Protein 8E5F (pdb70)

Solvent-accessible surface area: 15441 Å² total; per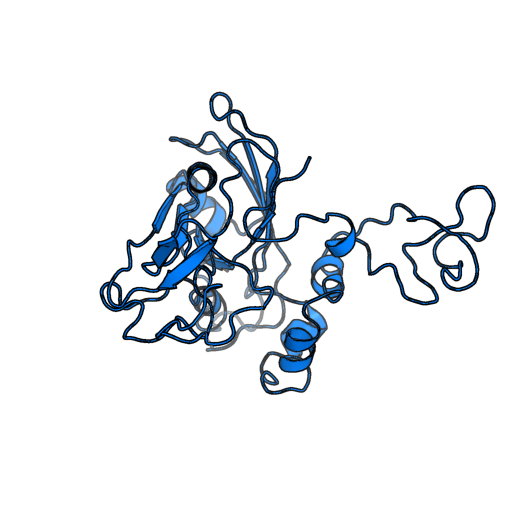-residue (Å²): 132,88,85,55,6,38,49,95,30,88,95,67,46,44,48,0,40,36,68,66,72,78,112,1,103,0,14,22,15,109,131,104,39,45,79,55,14,63,4,56,54,107,148,89,123,20,62,69,28,134,36,116,37,188,42,46,67,24,32,64,71,36,71,58,84,107,78,82,107,34,84,38,47,45,95,28,127,24,89,138,98,19,48,38,6,91,59,49,0,37,7,77,78,0,23,0,64,12,27,135,0,55,60,125,90,16,3,69,1,27,0,75,6,12,1,3,44,4,81,79,37,110,113,51,63,166,28,60,143,29,43,121,39,6,153,58,4,80,0,19,7,113,6,43,18,149,42,118,22,93,18,70,40,85,10,19,94,45,0,27,112,58,1,100,100,90,23,51,0,20,2,41,0,1,28,2,12,62,55,118,119,119,116,20,16,0,64,20,101,78,71,21,3,111,77,10,124,52,27,3,0,29,4,3,73,74,21,22,8,0,29,46,0,91,3,65,81,1,72,22,52,25,133,71,89,99,58,201,27,95,42,32,18,110,88,5,45,84,2,81,1,33,3,40,1,10,7,18,2,45,65,0,10,0,6,5,63,2,13,86,90,40,0,40,109,61,75,30,37,111,80,36,86,94,53,11,16,90,20,14,59,115,14,24,66,124,6,111,62,38,50,39,19

Secondary structure (DSSP, 8-state):
----SSS---TTTTTTT-SSSSS-TTEEESSSSSPTT---TTTS-EEE------SHHHHHTTBTB-HHHHHHHTTSTTGGGHHHHHHHSSTT-EEEEEE---TTT-EEEEEE------SSSSSS---SS--S--TT-EEEEEE-SSS-EEEEESS-HHHHHHHHHH-S-EEE-----EEE-TTS-EEE-SS------EEGGGTTS----------SS-SSS---SS-----S----SSS--EEEEEEETTTTEEE---S-GGG-SHHHHTTS---TTTTGGGGTTT--SSTT-

Organism: Pyrobaculum calidifontis (strain DSM 21063 / JCM 11548 / VA1) (NCBI:txid410359)

Nearest PDB structures (foldseek):
  8e5f-assembly1_A  TM=1.003E+00  e=4.710E-68  Pyrobaculum calidifontis
  5a9c-assembly1_A  TM=2.282E-01  e=3.811E+00  Antheraea mylitta cypovirus 4

B-factor: mean 65.66, std 8.42, range [53.3, 91.63]

InterPro domains:
  IPR036280 Multiheme cytochrome superfamily [SSF48695] (28-308)

Sequence (293 aa):
PPYSYNHPTNCISCHSNSTGTANSQALSGLTSGPAAGACDPSQQECVWSHQVLKGTDVWKKCINCHVAIWNSINSGPGNVHSGLLNSYGCACHAVAHVGYGNPTDGYTACIYFYVPRLSTATPGYFGAKPTLDFRNVYICFKGTPEGTYTFSGNAPTSLMQLLESKGEVTVKALLVGYDKYANGTVKAKSSAADFLETDFFSALEQAGIFRYEWGTASGAVLKNPSVRTHPLTEEAPNGETIVMGVFDIHTGDFILVAPYAPYSRAPYYLPVAVNPGVAACFNCHFVYQGQLG

Foldseek 3Di:
DFFAFPDPPPQCQLFQQDAQDAQRQQWAADPDDHGRSHDGVVVDDTGGPPGGDDDLVSLLSNPPPPVVVLVCCQPHVVVPCNVQCVVRHPQFKKKKWWAFFDLVVWTWIKIKHWAADQLDDPAWDFAQFTDRDTPRWIWIWIDHQDFAIDTDGDAFVLLVVLCNVVRFEKEKFWQFAWDADPVGWIETDFEDTPIGIGTPLCQLADFRQAEDTQDDPHPQDDHDNDDDGDGTGDRNHGRTYMQIAGAASQNNYGYHHRYDDSQLDCRGHPVDNDGVRPDRCCSGRGDHNVRRD

Radius of gyration: 21.02 Å; Cα contacts (8 Å, |Δi|>4): 640; chains: 1; bounding box: 54×45×56 Å

Structure (mmCIF, N/CA/C/O backbone):
data_8E5F
#
_entry.id   8E5F
#
loop_
_entity.id
_entity.type
_entity.pdbx_description
1 polymer 'c-type cytochrome'
2 non-polymer 'HEME C'
#
loop_
_atom_site.group_PDB
_atom_site.id
_atom_site.type_symbol
_atom_site.label_atom_id
_atom_site.label_alt_id
_atom_site.label_comp_id
_atom_site.label_asym_id
_atom_site.label_entity_id
_atom_site.label_seq_id
_atom_site.pdbx_PDB_ins_code
_atom_site.Cartn_x
_atom_site.Cartn_y
_atom_site.Cartn_z
_atom_site.occupancy
_atom_site.B_iso_or_equiv
_atom_site.auth_seq_id
_atom_site.auth_comp_id
_atom_site.auth_asym_id
_atom_site.auth_atom_id
_atom_site.pdbx_PDB_model_num
ATOM 1 N N . PRO A 1 24 ? -1.968 -10.684 -17.266 1.00 66.06 24 PRO A N 1
ATOM 2 C CA . PRO A 1 24 ? -2.511 -9.522 -16.559 1.00 66.06 24 PRO A CA 1
ATOM 3 C C . PRO A 1 24 ? -2.028 -9.447 -15.117 1.00 66.06 24 PRO A C 1
ATOM 4 O O . PRO A 1 24 ? -1.847 -10.486 -14.484 1.00 66.06 24 PRO A O 1
ATOM 8 N N . PRO A 1 25 ? -1.811 -8.236 -14.610 1.00 66.83 25 PRO A N 1
ATOM 9 C CA . PRO A 1 25 ? -1.379 -8.092 -13.217 1.00 66.83 25 PRO A CA 1
ATOM 10 C C . PRO A 1 25 ? -2.457 -8.565 -12.254 1.00 66.83 25 PRO A C 1
ATOM 11 O O . PRO A 1 25 ? -3.656 -8.449 -12.520 1.00 66.83 25 PRO A O 1
ATOM 15 N N . TYR A 1 26 ? -2.017 -9.105 -11.122 1.00 69.07 26 TYR A N 1
ATOM 16 C CA . TYR A 1 26 ? -2.907 -9.629 -10.099 1.00 69.07 26 TYR A CA 1
ATOM 17 C C . TYR A 1 26 ? -2.851 -8.751 -8.856 1.00 69.07 26 TYR A C 1
ATOM 18 O O . TYR A 1 26 ? -1.795 -8.224 -8.494 1.00 69.07 26 TYR A O 1
ATOM 27 N N . SER A 1 27 ? -3.997 -8.603 -8.201 1.00 70.38 27 SER A N 1
ATOM 28 C CA . SER A 1 27 ? -4.112 -7.785 -7.002 1.00 70.38 27 SER A CA 1
ATOM 29 C C . SER A 1 27 ? -3.985 -8.662 -5.765 1.00 70.38 27 SER A C 1
ATOM 30 O O . SER A 1 27 ? -4.773 -9.594 -5.575 1.00 70.38 27 SER A O 1
ATOM 33 N N . TYR A 1 28 ? -2.994 -8.360 -4.930 1.00 68.99 28 TYR A N 1
ATOM 34 C CA . TYR A 1 28 ? -2.804 -9.042 -3.657 1.00 68.99 28 TYR A CA 1
ATOM 35 C C . TYR A 1 28 ? -3.302 -8.218 -2.481 1.00 68.99 28 TYR A C 1
ATOM 36 O O . TYR A 1 28 ? -4.117 -8.696 -1.691 1.00 68.99 28 TYR A O 1
ATOM 45 N N . ASN A 1 29 ? -2.822 -6.985 -2.336 1.00 63.94 29 ASN A N 1
ATOM 46 C CA . ASN A 1 29 ? -3.387 -6.070 -1.354 1.00 63.94 29 ASN A CA 1
ATOM 47 C C . ASN A 1 29 ? -3.644 -4.678 -1.902 1.00 63.94 29 ASN A C 1
ATOM 48 O O . ASN A 1 29 ? -4.397 -3.926 -1.276 1.00 63.94 29 ASN A O 1
ATOM 53 N N . HIS A 1 30 ? -3.067 -4.308 -3.039 1.00 61.26 30 HIS A N 1
ATOM 54 C CA . HIS A 1 30 ? -3.175 -2.964 -3.577 1.00 61.26 30 HIS A CA 1
ATOM 55 C C . HIS A 1 30 ? -3.509 -3.038 -5.057 1.00 61.26 30 HIS A C 1
ATOM 56 O O . HIS A 1 30 ? -3.161 -4.018 -5.726 1.00 61.26 30 HIS A O 1
ATOM 63 N N . PRO A 1 31 ? -4.192 -2.028 -5.594 1.00 62.12 31 PRO A N 1
ATOM 64 C CA . PRO A 1 31 ? -4.380 -1.960 -7.050 1.00 62.12 31 PRO A CA 1
ATOM 65 C C . PRO A 1 31 ? -3.043 -1.829 -7.759 1.00 62.12 31 PRO A C 1
ATOM 66 O O . PRO A 1 31 ? -2.307 -0.860 -7.564 1.00 62.12 31 PRO A O 1
ATOM 70 N N . THR A 1 32 ? -2.735 -2.818 -8.590 1.00 62.09 32 THR A N 1
ATOM 71 C CA . THR A 1 32 ? -1.475 -2.848 -9.329 1.00 62.09 32 THR A CA 1
ATOM 72 C C . THR A 1 32 ? -1.559 -2.033 -10.616 1.00 62.09 32 THR A C 1
ATOM 73 O O . THR A 1 32 ? -1.229 -2.504 -11.703 1.00 62.09 32 THR A O 1
ATOM 77 N N . ASN A 1 33 ? -2.001 -0.784 -10.489 1.00 59.33 33 ASN A N 1
ATOM 78 C CA . ASN A 1 33 ? -2.038 0.151 -11.612 1.00 59.33 33 ASN A CA 1
ATOM 79 C C . ASN A 1 33 ? -0.698 0.872 -11.634 1.00 59.33 33 ASN A C 1
ATOM 80 O O . ASN A 1 33 ? -0.497 1.884 -10.961 1.00 59.33 33 ASN A O 1
ATOM 85 N N . CYS A 1 34 ? 0.233 0.337 -12.425 1.00 57.16 34 CYS A N 1
ATOM 86 C CA . CYS A 1 34 ? 1.607 0.823 -12.409 1.00 57.16 34 CYS A CA 1
ATOM 87 C C . CYS A 1 34 ? 1.730 2.246 -12.940 1.00 57.16 34 CYS A C 1
ATOM 88 O O . CYS A 1 34 ? 2.776 2.877 -12.752 1.00 57.16 34 CYS A O 1
ATOM 91 N N . ILE A 1 35 ? 0.692 2.766 -13.595 1.00 58.53 35 ILE A N 1
ATOM 92 C CA . ILE A 1 35 ? 0.746 4.128 -14.115 1.00 58.53 35 ILE A CA 1
ATOM 93 C C . ILE A 1 35 ? 0.321 5.136 -13.054 1.00 58.53 35 ILE A C 1
ATOM 94 O O . ILE A 1 35 ? 0.944 6.192 -12.902 1.00 58.53 35 ILE A O 1
ATOM 99 N N . SER A 1 36 ? -0.739 4.828 -12.300 1.00 58.83 36 SER A N 1
ATOM 100 C CA . SER A 1 36 ? -1.283 5.788 -11.344 1.00 58.83 36 SER A CA 1
ATOM 101 C C . SER A 1 36 ? -0.284 6.134 -10.247 1.00 58.83 36 SER A C 1
ATOM 102 O O . SER A 1 36 ? -0.205 7.294 -9.827 1.00 58.83 36 SER A O 1
ATOM 105 N N . CYS A 1 37 ? 0.474 5.153 -9.769 1.00 56.40 37 CYS A N 1
ATOM 106 C CA . CYS A 1 37 ? 1.437 5.363 -8.698 1.00 56.40 37 CYS A CA 1
ATOM 107 C C . CYS A 1 37 ? 2.764 5.928 -9.187 1.00 56.40 37 CYS A C 1
ATOM 108 O O . CYS A 1 37 ? 3.610 6.277 -8.359 1.00 56.40 37 CYS A O 1
ATOM 111 N N . HIS A 1 38 ? 2.965 6.033 -10.503 1.00 55.15 38 HIS A N 1
ATOM 112 C CA . HIS A 1 38 ? 4.260 6.403 -11.054 1.00 55.15 38 HIS A CA 1
ATOM 113 C C . HIS A 1 38 ? 4.225 7.556 -12.052 1.00 55.15 38 HIS A C 1
ATOM 114 O O . HIS A 1 38 ? 5.263 7.848 -12.655 1.00 55.15 38 HIS A O 1
ATOM 121 N N . SER A 1 39 ? 3.080 8.225 -12.252 1.00 59.04 39 SER A N 1
ATOM 122 C CA . SER A 1 39 ? 3.000 9.159 -13.371 1.00 59.04 39 SER A CA 1
ATOM 123 C C . SER A 1 39 ? 2.311 10.484 -13.047 1.00 59.04 39 SER A C 1
ATOM 124 O O . SER A 1 39 ? 1.944 11.212 -13.976 1.00 59.04 39 SER A O 1
ATOM 127 N N . ASN A 1 40 ? 2.125 10.823 -11.774 1.00 64.04 40 ASN A N 1
ATOM 128 C CA . ASN A 1 40 ? 1.643 12.147 -11.371 1.00 64.04 40 ASN A CA 1
ATOM 129 C C . ASN A 1 40 ? 0.290 12.477 -12.008 1.00 64.04 40 ASN A C 1
ATOM 130 O O . ASN A 1 40 ? 0.154 13.407 -12.807 1.00 64.04 40 ASN A O 1
ATOM 135 N N . SER A 1 41 ? -0.715 11.677 -11.645 1.00 66.48 41 SER A N 1
ATOM 136 C CA . SER A 1 41 ? -2.109 11.905 -12.024 1.00 66.48 41 SER A CA 1
ATOM 137 C C . SER A 1 41 ? -2.338 11.869 -13.532 1.00 66.48 41 SER A C 1
ATOM 138 O O . SER A 1 41 ? -1.386 11.800 -14.317 1.00 66.48 41 SER A O 1
ATOM 141 N N . THR A 1 42 ? -3.607 11.893 -13.944 1.00 68.70 42 THR A N 1
ATOM 142 C CA . THR A 1 42 ? -3.952 11.885 -15.361 1.00 68.70 42 THR A CA 1
ATOM 143 C C . THR A 1 42 ? -5.070 12.843 -15.745 1.00 68.70 42 THR A C 1
ATOM 144 O O . THR A 1 42 ? -5.250 13.083 -16.943 1.00 68.70 42 THR A O 1
ATOM 148 N N . GLY A 1 43 ? -5.823 13.395 -14.797 1.00 73.06 43 GLY A N 1
ATOM 149 C CA . GLY A 1 43 ? -7.004 14.166 -15.137 1.00 73.06 43 GLY A CA 1
ATOM 150 C C . GLY A 1 43 ? -6.894 15.667 -14.958 1.00 73.06 43 GLY A C 1
ATOM 151 O O . GLY A 1 43 ? -7.839 16.397 -15.271 1.00 73.06 43 GLY A O 1
ATOM 152 N N . THR A 1 44 ? -5.757 16.145 -14.459 1.00 75.90 44 THR A N 1
ATOM 153 C CA . THR A 1 44 ? -5.603 17.571 -14.218 1.00 75.90 44 THR A CA 1
ATOM 154 C C . THR A 1 44 ? -5.461 18.328 -15.540 1.00 75.90 44 THR A C 1
ATOM 155 O O . THR A 1 44 ? -5.316 17.742 -16.617 1.00 75.90 44 THR A O 1
ATOM 159 N N . ALA A 1 45 ? -5.521 19.659 -15.443 1.00 78.48 45 ALA A N 1
ATOM 160 C CA . ALA A 1 45 ? -5.547 20.501 -16.636 1.00 78.48 45 ALA A CA 1
ATOM 161 C C . ALA A 1 45 ? -4.266 20.360 -17.449 1.00 78.48 45 ALA A C 1
ATOM 162 O O . ALA A 1 45 ? -4.291 19.908 -18.600 1.00 78.48 45 ALA A O 1
ATOM 164 N N . ASN A 1 46 ? -3.129 20.752 -16.868 1.00 75.84 46 ASN A N 1
ATOM 165 C CA . ASN A 1 46 ? -1.865 20.676 -17.595 1.00 75.84 46 ASN A CA 1
ATOM 166 C C . ASN A 1 46 ? -1.493 19.230 -17.892 1.00 75.84 46 ASN A C 1
ATOM 167 O O . ASN A 1 46 ? -1.130 18.890 -19.024 1.00 75.84 46 ASN A O 1
ATOM 172 N N . SER A 1 47 ? -1.581 18.362 -16.881 1.00 74.44 47 SER A N 1
ATOM 173 C CA . SER A 1 47 ? -1.459 16.914 -17.047 1.00 74.44 47 SER A CA 1
ATOM 174 C C . SER A 1 47 ? -0.121 16.543 -17.695 1.00 74.44 47 SER A C 1
ATOM 175 O O . SER A 1 47 ? -0.049 16.083 -18.837 1.00 74.44 47 SER A O 1
ATOM 178 N N . GLN A 1 48 ? 0.945 16.780 -16.925 1.00 69.22 48 GLN A N 1
ATOM 179 C CA . GLN A 1 48 ? 2.303 16.485 -17.374 1.00 69.22 48 GLN A CA 1
ATOM 180 C C . GLN A 1 48 ? 2.448 15.074 -17.936 1.00 69.22 48 GLN A C 1
ATOM 181 O O . GLN A 1 48 ? 3.339 14.833 -18.759 1.00 69.22 48 GLN A O 1
ATOM 187 N N . ALA A 1 49 ? 1.589 14.143 -17.529 1.00 65.13 49 ALA A N 1
ATOM 188 C CA . ALA A 1 49 ? 1.634 12.768 -18.009 1.00 65.13 49 ALA A CA 1
ATOM 189 C C . ALA A 1 49 ? 0.825 12.543 -19.278 1.00 65.13 49 ALA A C 1
ATOM 190 O O . ALA A 1 49 ? 0.795 11.416 -19.781 1.00 65.13 49 ALA A O 1
ATOM 192 N N . LEU A 1 50 ? 0.170 13.571 -19.806 1.00 65.57 50 LEU A N 1
ATOM 193 C CA . LEU A 1 50 ? -0.668 13.441 -20.988 1.00 65.57 50 LEU A CA 1
ATOM 194 C C . LEU A 1 50 ? -0.025 14.149 -22.172 1.00 65.57 50 LEU A C 1
ATOM 195 O O . LEU A 1 50 ? 0.527 15.244 -22.031 1.00 65.57 50 LEU A O 1
ATOM 200 N N . SER A 1 51 ? -0.103 13.515 -23.340 1.00 62.67 51 SER A N 1
ATOM 201 C CA . SER A 1 51 ? 0.457 14.077 -24.558 1.00 62.67 51 SER A CA 1
ATOM 202 C C . SER A 1 51 ? -0.458 13.742 -25.724 1.00 62.67 51 SER A C 1
ATOM 203 O O . SER A 1 51 ? -1.188 12.748 -25.698 1.00 62.67 51 SER A O 1
ATOM 206 N N . GLY A 1 52 ? -0.397 14.577 -26.759 1.00 62.75 52 GLY A N 1
ATOM 207 C CA . GLY A 1 52 ? -1.241 14.362 -27.920 1.00 62.75 52 GLY A CA 1
ATOM 208 C C . GLY A 1 52 ? -0.943 13.037 -28.592 1.00 62.75 52 GLY A C 1
ATOM 209 O O . GLY A 1 52 ? 0.167 12.508 -28.512 1.00 62.75 52 GLY A O 1
ATOM 210 N N . LEU A 1 53 ? -1.957 12.491 -29.266 1.00 61.47 53 LEU A N 1
ATOM 211 C CA . LEU A 1 53 ? -1.822 11.144 -29.807 1.00 61.47 53 LEU A CA 1
ATOM 212 C C . LEU A 1 53 ? -0.865 11.117 -30.990 1.00 61.47 53 LEU A C 1
ATOM 213 O O . LEU A 1 53 ? 0.236 10.567 -30.890 1.00 61.47 53 LEU A O 1
ATOM 218 N N . THR A 1 54 ? -1.236 11.753 -32.099 1.00 63.61 54 THR A N 1
ATOM 219 C CA . THR A 1 54 ? -0.477 11.642 -33.338 1.00 63.61 54 THR A CA 1
ATOM 220 C C . THR A 1 54 ? 0.425 12.838 -33.610 1.00 63.61 54 THR A C 1
ATOM 221 O O . THR A 1 54 ? 1.638 12.671 -33.756 1.00 63.61 54 THR A O 1
ATOM 225 N N . SER A 1 55 ? -0.131 14.050 -33.691 1.00 64.98 55 SER A N 1
ATOM 226 C CA . SER A 1 55 ? 0.709 15.226 -33.896 1.00 64.98 55 SER A CA 1
ATOM 227 C C . SER A 1 55 ? 0.252 16.413 -33.056 1.00 64.98 55 SER A C 1
ATOM 228 O O . SER A 1 55 ? 0.587 17.555 -33.392 1.00 64.98 55 SER A O 1
ATOM 231 N N . GLY A 1 56 ? -0.497 16.182 -31.982 1.00 67.53 56 GLY A N 1
ATOM 232 C CA . GLY A 1 56 ? -1.057 17.255 -31.199 1.00 67.53 56 GLY A CA 1
ATOM 233 C C . GLY A 1 56 ? -0.027 17.954 -30.339 1.00 67.53 56 GLY A C 1
ATOM 234 O O . GLY A 1 56 ? 1.176 17.934 -30.621 1.00 67.53 56 GLY A O 1
ATOM 235 N N . PRO A 1 57 ? -0.488 18.593 -29.267 1.00 69.46 57 PRO A N 1
ATOM 236 C CA . PRO A 1 57 ? 0.430 19.337 -28.399 1.00 69.46 57 PRO A CA 1
ATOM 237 C C . PRO A 1 57 ? 1.431 18.412 -27.724 1.00 69.46 57 PRO A C 1
ATOM 238 O O . PRO A 1 57 ? 1.164 17.231 -27.495 1.00 69.46 57 PRO A O 1
ATOM 242 N N . ALA A 1 58 ? 2.599 18.968 -27.413 1.00 69.96 58 ALA A N 1
ATOM 243 C CA . ALA A 1 58 ? 3.645 18.204 -26.756 1.00 69.96 58 ALA A CA 1
ATOM 244 C C . ALA A 1 58 ? 3.192 17.761 -25.365 1.00 69.96 58 ALA A C 1
ATOM 245 O O . ALA A 1 58 ? 2.155 18.186 -24.849 1.00 69.96 58 ALA A O 1
ATOM 247 N N . ALA A 1 59 ? 3.994 16.888 -24.759 1.00 67.96 59 ALA A N 1
ATOM 248 C CA . ALA A 1 59 ? 3.641 16.313 -23.469 1.00 67.96 59 ALA A CA 1
ATOM 249 C C . ALA A 1 59 ? 3.506 17.395 -22.407 1.00 67.96 59 ALA A C 1
ATOM 250 O O . ALA A 1 59 ? 4.300 18.338 -22.348 1.00 67.96 59 ALA A O 1
ATOM 252 N N . GLY A 1 60 ? 2.491 17.250 -21.561 1.00 71.93 60 GLY A N 1
ATOM 253 C CA . GLY A 1 60 ? 2.220 18.234 -20.537 1.00 71.93 60 GLY A CA 1
ATOM 254 C C . GLY A 1 60 ? 1.521 19.483 -21.018 1.00 71.93 60 GLY A C 1
ATOM 255 O O . GLY A 1 60 ? 1.551 20.498 -20.315 1.00 71.93 60 GLY A O 1
ATOM 256 N N . ALA A 1 61 ? 0.888 19.446 -22.192 1.00 75.27 61 ALA A N 1
ATOM 257 C CA . ALA A 1 61 ? 0.270 20.635 -22.760 1.00 75.27 61 ALA A CA 1
ATOM 258 C C . ALA A 1 61 ? -1.152 20.444 -23.274 1.00 75.27 61 ALA A C 1
ATOM 259 O O . ALA A 1 61 ? -1.793 21.444 -23.613 1.00 75.27 61 ALA A O 1
ATOM 261 N N . CYS A 1 62 ? -1.671 19.221 -23.344 1.00 77.10 62 CYS A N 1
ATOM 262 C CA . CYS A 1 62 ? -3.019 19.061 -23.866 1.00 77.10 62 CYS A CA 1
ATOM 263 C C . CYS A 1 62 ? -4.047 19.359 -22.778 1.00 77.10 62 CYS A C 1
ATOM 264 O O . CYS A 1 62 ? -3.735 19.416 -21.583 1.00 77.10 62 CYS A O 1
ATOM 267 N N . ASP A 1 63 ? -5.291 19.551 -23.210 1.00 81.80 63 ASP A N 1
ATOM 268 C CA . ASP A 1 63 ? -6.414 19.706 -22.294 1.00 81.80 63 ASP A CA 1
ATOM 269 C C . ASP A 1 63 ? -7.360 18.537 -22.538 1.00 81.80 63 ASP A C 1
ATOM 270 O O . ASP A 1 63 ? -8.117 18.548 -23.522 1.00 81.80 63 ASP A O 1
ATOM 275 N N . PRO A 1 64 ? -7.349 17.504 -21.690 1.00 80.59 64 PRO A N 1
ATOM 276 C CA . PRO A 1 64 ? -8.211 16.336 -21.945 1.00 80.59 64 PRO A CA 1
ATOM 277 C C . PRO A 1 64 ? -9.690 16.670 -21.980 1.00 80.59 64 PRO A C 1
ATOM 278 O O . PRO A 1 64 ? -10.453 15.988 -22.674 1.00 80.59 64 PRO A O 1
ATOM 282 N N . SER A 1 65 ? -10.121 17.701 -21.253 1.00 81.55 65 SER A N 1
ATOM 283 C CA . SER A 1 65 ? -11.518 18.112 -21.289 1.00 81.55 65 SER A CA 1
ATOM 284 C C . SER A 1 65 ? -11.887 18.841 -22.575 1.00 81.55 65 SER A C 1
ATOM 285 O O . SER A 1 65 ? -13.077 19.076 -22.811 1.00 81.55 65 SER A O 1
ATOM 288 N N . GLN A 1 66 ? -10.905 19.200 -23.408 1.00 84.19 66 GLN A N 1
ATOM 289 C CA . GLN A 1 66 ? -11.157 19.965 -24.621 1.00 84.19 66 GLN A CA 1
ATOM 290 C C . GLN A 1 66 ? -10.547 19.320 -25.859 1.00 84.19 66 GLN A C 1
ATOM 291 O O . GLN A 1 66 ? -10.883 19.722 -26.978 1.00 84.19 66 GLN A O 1
ATOM 297 N N . GLN A 1 67 ? -9.672 18.330 -25.697 1.00 79.39 67 GLN A N 1
ATOM 298 C CA . GLN A 1 67 ? -9.046 17.667 -26.831 1.00 79.39 67 GLN A CA 1
ATOM 299 C C . GLN A 1 67 ? -8.550 16.298 -26.394 1.00 79.39 67 GLN A C 1
ATOM 300 O O . GLN A 1 67 ? -8.166 16.100 -25.239 1.00 79.39 67 GLN A O 1
ATOM 306 N N . GLU A 1 68 ? -8.549 15.360 -27.338 1.00 72.49 68 GLU A N 1
ATOM 307 C CA . GLU A 1 68 ? -8.088 14.007 -27.055 1.00 72.49 68 GLU A CA 1
ATOM 308 C C . GLU A 1 68 ? -6.566 13.953 -26.997 1.00 72.49 68 GLU A C 1
ATOM 309 O O . GLU A 1 68 ? -5.885 14.388 -27.930 1.00 72.49 68 GLU A O 1
ATOM 315 N N . CYS A 1 69 ? -6.029 13.416 -25.900 1.00 69.50 69 CYS A N 1
ATOM 316 C CA . CYS A 1 69 ? -4.599 13.162 -25.823 1.00 69.50 69 CYS A CA 1
ATOM 317 C C . CYS A 1 69 ? -4.356 11.972 -24.905 1.00 69.50 69 CYS A C 1
ATOM 318 O O . CYS A 1 69 ? -5.216 11.590 -24.107 1.00 69.50 69 CYS A O 1
ATOM 321 N N . VAL A 1 70 ? -3.164 11.386 -25.036 1.00 62.36 70 VAL A N 1
ATOM 322 C CA . VAL A 1 70 ? -2.867 10.053 -24.532 1.00 62.36 70 VAL A CA 1
ATOM 323 C C . VAL A 1 70 ? -1.738 10.150 -23.508 1.00 62.36 70 VAL A C 1
ATOM 324 O O . VAL A 1 70 ? -1.037 11.160 -23.417 1.00 62.36 70 VAL A O 1
ATOM 328 N N . TRP A 1 71 ? -1.578 9.079 -22.726 1.00 59.11 71 TRP A N 1
ATOM 329 C CA . TRP A 1 71 ? -0.489 8.977 -21.763 1.00 59.11 71 TRP A CA 1
ATOM 330 C C . TRP A 1 71 ? 0.854 9.221 -22.436 1.00 59.11 71 TRP A C 1
ATOM 331 O O . TRP A 1 71 ? 1.150 8.655 -23.492 1.00 59.11 71 TRP A O 1
ATOM 342 N N . SER A 1 72 ? 1.669 10.067 -21.809 1.00 59.92 72 SER A N 1
ATOM 343 C CA . SER A 1 72 ? 2.949 10.488 -22.356 1.00 59.92 72 SER A CA 1
ATOM 344 C C . SER A 1 72 ? 4.091 9.562 -21.962 1.00 59.92 72 SER A C 1
ATOM 345 O O . SER A 1 72 ? 5.258 9.925 -22.148 1.00 59.92 72 SER A O 1
ATOM 348 N N . HIS A 1 73 ? 3.779 8.383 -21.420 1.00 58.80 73 HIS A N 1
ATOM 349 C CA . HIS A 1 73 ? 4.787 7.404 -21.009 1.00 58.80 73 HIS A CA 1
ATOM 350 C C . HIS A 1 73 ? 5.756 7.992 -19.986 1.00 58.80 73 HIS A C 1
ATOM 351 O O . HIS A 1 73 ? 6.954 7.704 -20.002 1.00 58.80 73 HIS A O 1
ATOM 358 N N . GLN A 1 74 ? 5.236 8.826 -19.090 1.00 59.21 74 GLN A N 1
ATOM 359 C CA . GLN A 1 74 ? 6.054 9.391 -18.026 1.00 59.21 74 GLN A CA 1
ATOM 360 C C . GLN A 1 74 ? 6.209 8.381 -16.898 1.00 59.21 74 GLN A C 1
ATOM 361 O O . GLN A 1 74 ? 5.221 7.816 -16.417 1.00 59.21 74 GLN A O 1
ATOM 367 N N . VAL A 1 75 ? 7.450 8.155 -16.477 1.00 54.36 75 VAL A N 1
ATOM 368 C CA . VAL A 1 75 ? 7.759 7.284 -15.352 1.00 54.36 75 VAL A CA 1
ATOM 369 C C . VAL A 1 75 ? 8.641 8.062 -14.386 1.00 54.36 75 VAL A C 1
ATOM 370 O O . VAL A 1 75 ? 9.484 8.860 -14.812 1.00 54.36 75 VAL A O 1
ATOM 374 N N . LEU A 1 76 ? 8.424 7.858 -13.092 1.00 54.45 76 LEU A N 1
ATOM 375 C CA . LEU A 1 76 ? 9.120 8.605 -12.057 1.00 54.45 76 LEU A CA 1
ATOM 376 C C . LEU A 1 76 ? 9.918 7.665 -11.164 1.00 54.45 76 LEU A 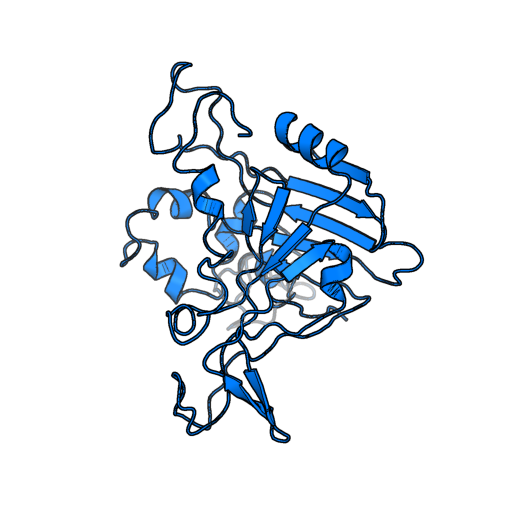C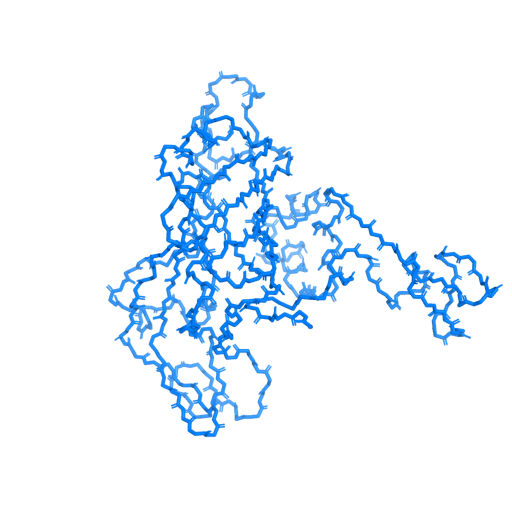 1
ATOM 377 O O . LEU A 1 76 ? 9.539 6.510 -10.950 1.00 54.45 76 LEU A O 1
ATOM 382 N N . LYS A 1 77 ? 11.031 8.176 -10.645 1.00 55.82 77 LYS A N 1
ATOM 383 C CA . LYS A 1 77 ? 11.867 7.441 -9.712 1.00 55.82 77 LYS A CA 1
ATOM 384 C C . LYS A 1 77 ? 12.314 8.380 -8.602 1.00 55.82 77 LYS A C 1
ATOM 385 O O . LYS A 1 77 ? 12.379 9.598 -8.788 1.00 55.82 77 LYS A O 1
ATOM 391 N N . GLY A 1 78 ? 12.618 7.805 -7.447 1.00 56.65 78 GLY A N 1
ATOM 392 C CA . GLY A 1 78 ? 13.073 8.573 -6.309 1.00 56.65 78 GLY A CA 1
ATOM 393 C C . GLY A 1 78 ? 11.952 8.953 -5.363 1.00 56.65 78 GLY A C 1
ATOM 394 O O . GLY A 1 78 ? 10.887 8.334 -5.315 1.00 56.65 78 GLY A O 1
ATOM 395 N N . THR A 1 79 ? 12.213 10.010 -4.589 1.00 58.22 79 THR A N 1
ATOM 396 C CA . THR A 1 79 ? 11.254 10.461 -3.587 1.00 58.22 79 THR A CA 1
ATOM 397 C C . THR A 1 79 ? 9.987 11.032 -4.206 1.00 58.22 79 THR A C 1
ATOM 398 O O . THR A 1 79 ? 8.982 11.182 -3.502 1.00 58.22 79 THR A O 1
ATOM 402 N N . ASP A 1 80 ? 10.010 11.363 -5.499 1.00 62.60 80 ASP A N 1
ATOM 403 C CA . ASP A 1 80 ? 8.818 11.910 -6.141 1.00 62.60 80 ASP A CA 1
ATOM 404 C C . ASP A 1 80 ? 7.681 10.898 -6.152 1.00 62.60 80 ASP A C 1
ATOM 405 O O . ASP A 1 80 ? 6.510 11.270 -6.017 1.00 62.60 80 ASP A O 1
ATOM 410 N N . VAL A 1 81 ? 8.005 9.613 -6.308 1.00 55.17 81 VAL A N 1
ATOM 411 C CA . VAL A 1 81 ? 6.970 8.588 -6.400 1.00 55.17 81 VAL A CA 1
ATOM 412 C C . VAL A 1 81 ? 6.164 8.522 -5.110 1.00 55.17 81 VAL A C 1
ATOM 413 O O . VAL A 1 81 ? 4.939 8.351 -5.133 1.00 55.17 81 VAL A O 1
ATOM 417 N N . TRP A 1 82 ? 6.837 8.648 -3.964 1.00 53.67 82 TRP A N 1
ATOM 418 C CA . TRP A 1 82 ? 6.131 8.638 -2.687 1.00 53.67 82 TRP A CA 1
ATOM 419 C C . TRP A 1 82 ? 5.150 9.800 -2.590 1.00 53.67 82 TRP A C 1
ATOM 420 O O . TRP A 1 82 ? 4.010 9.625 -2.145 1.00 53.67 82 TRP A O 1
ATOM 431 N N . LYS A 1 83 ? 5.578 10.995 -3.003 1.00 58.83 83 LYS A N 1
ATOM 432 C CA . LYS A 1 83 ? 4.704 12.161 -2.931 1.00 58.83 83 LYS A CA 1
ATOM 433 C C . LYS A 1 83 ? 3.591 12.090 -3.969 1.00 58.83 83 LYS A C 1
ATOM 434 O O . LYS A 1 83 ? 2.461 12.516 -3.705 1.00 58.83 83 LYS A O 1
ATOM 440 N N . LYS A 1 84 ? 3.887 11.553 -5.151 1.00 62.56 84 LYS A N 1
ATOM 441 C CA . LYS A 1 84 ? 2.935 11.533 -6.255 1.00 62.56 84 LYS A CA 1
ATOM 442 C C . LYS A 1 84 ? 1.895 10.431 -6.132 1.00 62.56 84 LYS A C 1
ATOM 443 O O . LYS A 1 84 ? 1.201 10.149 -7.114 1.00 62.56 84 LYS A O 1
ATOM 449 N N . CYS A 1 85 ? 1.762 9.805 -4.967 1.00 61.10 85 CYS A N 1
ATOM 450 C CA . CYS A 1 85 ? 0.721 8.810 -4.762 1.00 61.10 85 CYS A CA 1
ATOM 451 C C . CYS A 1 85 ? -0.577 9.428 -4.268 1.00 61.10 85 CYS A C 1
ATOM 452 O O . CYS A 1 85 ? -1.491 8.693 -3.881 1.00 61.10 85 CYS A O 1
ATOM 455 N N . ILE A 1 86 ? -0.686 10.753 -4.278 1.00 60.35 86 ILE A N 1
ATOM 456 C CA . ILE A 1 86 ? -1.955 11.414 -3.943 1.00 60.35 86 ILE A CA 1
ATOM 457 C C . ILE A 1 86 ? -2.730 11.497 -5.253 1.00 60.35 86 ILE A C 1
ATOM 458 O O . ILE A 1 86 ? -2.759 12.511 -5.957 1.00 60.35 86 ILE A O 1
ATOM 463 N N . ASN A 1 87 ? -3.345 10.376 -5.606 1.00 61.84 87 ASN A N 1
ATOM 464 C CA . ASN A 1 87 ? -4.405 10.307 -6.598 1.00 61.84 87 ASN A CA 1
ATOM 465 C C . ASN A 1 87 ? -5.635 9.622 -6.044 1.00 61.84 87 ASN A C 1
ATOM 466 O O . ASN A 1 87 ? -6.751 9.936 -6.475 1.00 61.84 87 ASN A O 1
ATOM 471 N N . CYS A 1 88 ? -5.459 8.698 -5.105 1.00 63.34 88 CYS A N 1
ATOM 472 C CA . CYS A 1 88 ? -6.492 8.244 -4.192 1.00 63.34 88 CYS A CA 1
ATOM 473 C C . CYS A 1 88 ? -6.025 8.644 -2.800 1.00 63.34 88 CYS A C 1
ATOM 474 O O . CYS A 1 88 ? -5.036 9.372 -2.672 1.00 63.34 88 CYS A O 1
ATOM 477 N N . HIS A 1 89 ? -6.720 8.191 -1.757 1.00 61.74 89 HIS A N 1
ATOM 478 C CA . HIS A 1 89 ? -6.328 8.470 -0.376 1.00 61.74 89 HIS A CA 1
ATOM 479 C C . HIS A 1 89 ? -6.258 9.969 -0.098 1.00 61.74 89 HIS A C 1
ATOM 480 O O . HIS A 1 89 ? -5.406 10.427 0.667 1.00 61.74 89 HIS A O 1
ATOM 487 N N . VAL A 1 90 ? -7.138 10.747 -0.729 1.00 61.83 90 VAL A N 1
ATOM 488 C CA . VAL A 1 90 ? -7.170 12.182 -0.467 1.00 61.83 90 VAL A CA 1
ATOM 489 C C . VAL A 1 90 ? -7.539 12.442 0.987 1.00 61.83 90 VAL A C 1
ATOM 490 O O . VAL A 1 90 ? -7.002 13.355 1.629 1.00 61.83 90 VAL A O 1
ATOM 494 N N . ALA A 1 91 ? -8.449 11.631 1.531 1.00 62.75 91 ALA A N 1
ATOM 495 C CA . ALA A 1 91 ? -8.890 11.821 2.908 1.00 62.75 91 ALA A CA 1
ATOM 496 C C . ALA A 1 91 ? -7.742 11.650 3.893 1.00 62.75 91 ALA A C 1
ATOM 497 O O . ALA A 1 91 ? -7.569 12.470 4.799 1.00 62.75 91 ALA A O 1
ATOM 499 N N . ILE A 1 92 ? -6.932 10.602 3.726 1.00 58.28 92 ILE A N 1
ATOM 500 C CA . ILE A 1 92 ? -5.828 10.368 4.654 1.00 58.28 92 ILE A CA 1
ATOM 501 C C . ILE A 1 92 ? -4.748 11.433 4.490 1.00 58.28 92 ILE A C 1
ATOM 502 O O . ILE A 1 92 ? -4.184 11.926 5.478 1.00 58.28 92 ILE A O 1
ATOM 507 N N . TRP A 1 93 ? -4.445 11.805 3.244 1.00 58.90 93 TRP A N 1
ATOM 508 C CA . TRP A 1 93 ? -3.436 12.830 2.995 1.00 58.90 93 TRP A CA 1
ATOM 509 C C . TRP A 1 93 ? -3.832 14.152 3.639 1.00 58.90 93 TRP A C 1
ATOM 510 O O . TRP A 1 93 ? -2.998 14.838 4.240 1.00 58.90 93 TRP A O 1
ATOM 521 N N . ASN A 1 94 ? -5.107 14.530 3.523 1.00 58.53 94 ASN A N 1
ATOM 522 C CA . ASN A 1 94 ? -5.579 15.727 4.206 1.00 58.53 94 ASN A CA 1
ATOM 523 C C . ASN A 1 94 ? -5.662 15.535 5.715 1.00 58.53 94 ASN A C 1
ATOM 524 O O . ASN A 1 94 ? -5.539 16.513 6.460 1.00 58.53 94 ASN A O 1
ATOM 529 N N . SER A 1 95 ? -5.877 14.302 6.180 1.00 58.18 95 SER A N 1
ATOM 530 C CA . SER A 1 95 ? -5.916 14.042 7.614 1.00 58.18 95 SER A CA 1
ATOM 531 C C . SER A 1 95 ? -4.558 14.278 8.258 1.00 58.18 95 SER A C 1
ATOM 532 O O . SER A 1 95 ? -4.474 14.844 9.353 1.00 58.18 95 SER A O 1
ATOM 535 N N . ILE A 1 96 ? -3.485 13.846 7.603 1.00 58.51 96 ILE A N 1
ATOM 536 C CA . ILE A 1 96 ? -2.153 14.059 8.164 1.00 58.51 96 ILE A CA 1
ATOM 537 C C . ILE A 1 96 ? -1.671 15.484 7.922 1.00 58.51 96 ILE A C 1
ATOM 538 O O . ILE A 1 96 ? -1.107 16.116 8.818 1.00 58.51 96 ILE A O 1
ATOM 543 N N . ASN A 1 97 ? -1.890 16.017 6.723 1.00 60.42 97 ASN A N 1
ATOM 544 C CA . ASN A 1 97 ? -1.453 17.370 6.388 1.00 60.42 97 ASN A CA 1
ATOM 545 C C . ASN A 1 97 ? -2.493 18.362 6.893 1.00 60.42 97 ASN A C 1
ATOM 546 O O . ASN A 1 97 ? -3.559 18.522 6.294 1.00 60.42 97 ASN A O 1
ATOM 551 N N . SER A 1 98 ? -2.176 19.038 8.000 1.00 60.39 98 SER A N 1
ATOM 552 C CA . SER A 1 98 ? -3.043 20.060 8.594 1.00 60.39 98 SER A CA 1
ATOM 553 C C . SER A 1 98 ? -4.429 19.508 8.924 1.00 60.39 98 SER A C 1
ATOM 554 O O . SER A 1 98 ? -5.451 20.148 8.667 1.00 60.39 98 SER A O 1
ATOM 557 N N . GLY A 1 99 ? -4.466 18.307 9.494 1.00 58.21 99 GLY A N 1
ATOM 558 C CA . GLY A 1 99 ? -5.699 17.721 9.960 1.00 58.21 99 GLY A CA 1
ATOM 559 C C . GLY A 1 99 ? -5.562 17.196 11.374 1.00 58.21 99 GLY A C 1
ATOM 560 O O . GLY A 1 99 ? -4.842 17.763 12.202 1.00 58.21 99 GLY A O 1
ATOM 561 N N . PRO A 1 100 ? -6.255 16.097 11.684 1.00 57.83 100 PRO A N 1
ATOM 562 C CA . PRO A 1 100 ? -6.086 15.458 12.993 1.00 57.83 100 PRO A CA 1
ATOM 563 C C . PRO A 1 100 ? -4.795 14.670 13.132 1.00 57.83 100 PRO A C 1
ATOM 564 O O . PRO A 1 100 ? -4.481 14.219 14.240 1.00 57.83 100 PRO A O 1
ATOM 568 N N . GLY A 1 101 ? -4.047 14.490 12.047 1.00 56.88 101 GLY A N 1
ATOM 569 C CA . GLY A 1 101 ? -2.733 13.882 12.109 1.00 56.88 101 GLY A CA 1
ATOM 570 C C . GLY A 1 101 ? -1.653 14.923 11.911 1.00 56.88 101 GLY A C 1
ATOM 571 O O . GLY A 1 101 ? -0.664 14.689 11.212 1.00 56.88 101 GLY A O 1
ATOM 572 N N . ASN A 1 102 ? -1.847 16.088 12.535 1.00 59.01 102 ASN A N 1
ATOM 573 C CA . ASN A 1 102 ? -0.975 17.235 12.316 1.00 59.01 102 ASN A CA 1
ATOM 574 C C . ASN A 1 102 ? 0.461 16.971 12.751 1.00 59.01 102 ASN A C 1
ATOM 575 O O . ASN A 1 102 ? 1.367 17.687 12.312 1.00 59.01 102 ASN A O 1
ATOM 580 N N . VAL A 1 103 ? 0.688 15.973 13.606 1.00 57.99 103 VAL A N 1
ATOM 581 C CA . VAL A 1 103 ? 2.019 15.764 14.171 1.00 57.99 103 VAL A CA 1
ATOM 582 C C . VAL A 1 103 ? 3.016 15.373 13.085 1.00 57.99 103 VAL A C 1
ATOM 583 O O . VAL A 1 103 ? 4.093 15.969 12.963 1.00 57.99 103 VAL A O 1
ATOM 587 N N . HIS A 1 104 ? 2.673 14.370 12.278 1.00 56.44 104 HIS A N 1
ATOM 588 C CA . HIS A 1 104 ? 3.571 13.866 11.248 1.00 56.44 104 HIS A CA 1
ATOM 589 C C . HIS A 1 104 ? 3.497 14.676 9.958 1.00 56.44 104 HIS A C 1
ATOM 590 O O . HIS A 1 104 ? 3.939 14.193 8.909 1.00 56.44 104 HIS A O 1
ATOM 597 N N . SER A 1 105 ? 2.948 15.892 10.013 1.00 59.49 105 SER A N 1
ATOM 598 C CA . SER A 1 105 ? 2.791 16.694 8.804 1.00 59.49 105 SER A CA 1
ATOM 599 C C . SER A 1 105 ? 4.139 17.102 8.224 1.00 59.49 105 SER A C 1
ATOM 600 O O . SER A 1 105 ? 4.296 17.178 7.000 1.00 59.49 105 SER A O 1
ATOM 603 N N . GLY A 1 106 ? 5.120 17.380 9.084 1.00 59.03 106 GLY A N 1
ATOM 604 C CA . GLY A 1 106 ? 6.430 17.770 8.590 1.00 59.03 106 GLY A CA 1
ATOM 605 C C . GLY A 1 106 ? 7.106 16.672 7.791 1.00 59.03 106 GLY A C 1
ATOM 606 O O . GLY A 1 106 ? 7.765 16.939 6.783 1.00 59.03 106 GLY A O 1
ATOM 607 N N . LEU A 1 107 ? 6.955 15.423 8.232 1.00 57.96 107 LEU A N 1
ATOM 608 C CA . LEU A 1 107 ? 7.592 14.303 7.548 1.00 57.96 107 LEU A CA 1
ATOM 609 C C . LEU A 1 107 ? 6.941 14.021 6.198 1.00 57.96 107 LEU A C 1
ATOM 610 O O . LEU A 1 107 ? 7.637 13.843 5.193 1.00 57.96 107 LEU A O 1
ATOM 615 N N . LEU A 1 108 ? 5.608 13.970 6.158 1.00 57.98 108 LEU A N 1
ATOM 616 C CA . LEU A 1 108 ? 4.921 13.579 4.931 1.00 57.98 108 LEU A CA 1
ATOM 617 C C . LEU A 1 108 ? 5.041 14.660 3.864 1.00 57.98 108 LEU A C 1
ATOM 618 O O . LEU A 1 108 ? 5.219 14.359 2.678 1.00 57.98 108 LEU A O 1
ATOM 623 N N . ASN A 1 109 ? 4.941 15.928 4.264 1.00 60.33 109 ASN A N 1
ATOM 624 C CA . ASN A 1 109 ? 4.984 17.007 3.282 1.00 60.33 109 ASN A CA 1
ATOM 625 C C . ASN A 1 109 ? 6.357 17.123 2.631 1.00 60.33 109 ASN A C 1
ATOM 626 O O . ASN A 1 109 ? 6.492 17.769 1.586 1.00 60.33 109 ASN A O 1
ATOM 631 N N . SER A 1 110 ? 7.380 16.510 3.225 1.00 59.68 110 SER A N 1
ATOM 632 C CA . SER A 1 110 ? 8.727 16.586 2.676 1.00 59.68 110 SER A CA 1
ATOM 633 C C . SER A 1 110 ? 9.199 15.275 2.061 1.00 59.68 110 SER A C 1
ATOM 634 O O . SER A 1 110 ? 10.070 15.295 1.184 1.00 59.68 110 SER A O 1
ATOM 637 N N . TYR A 1 111 ? 8.651 14.137 2.491 1.00 55.87 111 TYR A N 1
ATOM 638 C CA . TYR A 1 111 ? 9.087 12.837 1.993 1.00 55.87 111 TYR A CA 1
ATOM 6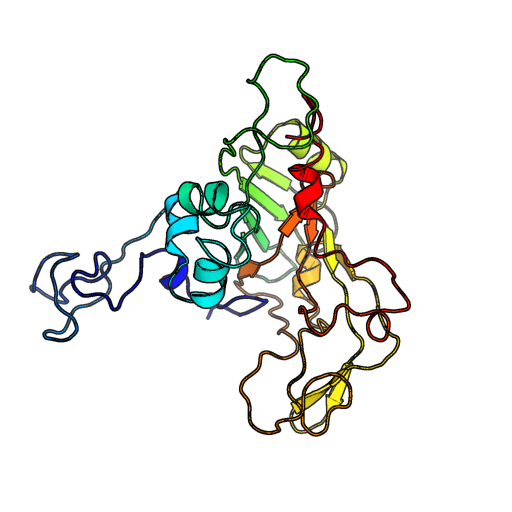39 C C . TYR A 1 111 ? 7.933 11.936 1.571 1.00 55.87 111 TYR A C 1
ATOM 640 O O . TYR A 1 111 ? 8.160 10.754 1.289 1.00 55.87 111 TYR A O 1
ATOM 649 N N . GLY A 1 112 ? 6.707 12.453 1.516 1.00 56.73 112 GLY A N 1
ATOM 650 C CA . GLY A 1 112 ? 5.596 11.586 1.173 1.00 56.73 112 GLY A CA 1
ATOM 651 C C . GLY A 1 112 ? 5.291 10.606 2.296 1.00 56.73 112 GLY A C 1
ATOM 652 O O . GLY A 1 112 ? 5.620 10.822 3.464 1.00 56.73 112 GLY A O 1
ATOM 653 N N . CYS A 1 113 ? 4.651 9.500 1.920 1.00 53.30 113 CYS A N 1
ATOM 654 C CA . CYS A 1 113 ? 4.371 8.440 2.880 1.00 53.30 113 CYS A CA 1
ATOM 655 C C . CYS A 1 113 ? 5.660 7.696 3.196 1.00 53.30 113 CYS A C 1
ATOM 656 O O . CYS A 1 113 ? 5.965 6.672 2.576 1.00 53.30 113 CYS A O 1
ATOM 659 N N . ALA A 1 114 ? 6.415 8.201 4.166 1.00 54.13 114 ALA A N 1
ATOM 660 C CA . ALA A 1 114 ? 7.787 7.776 4.396 1.00 54.13 114 ALA A CA 1
ATOM 661 C C . ALA A 1 114 ? 7.912 6.572 5.320 1.00 54.13 114 ALA A C 1
ATOM 662 O O . ALA A 1 114 ? 9.032 6.224 5.701 1.00 54.13 114 ALA A O 1
ATOM 664 N N . CYS A 1 115 ? 6.808 5.936 5.705 1.00 54.50 115 CYS A N 1
ATOM 665 C CA . CYS A 1 115 ? 6.878 4.787 6.595 1.00 54.50 115 CYS A CA 1
ATOM 666 C C . CYS A 1 115 ? 6.159 3.551 6.075 1.00 54.50 115 CYS A C 1
ATOM 667 O O . CYS A 1 115 ? 6.195 2.511 6.742 1.00 54.50 115 CYS A O 1
ATOM 670 N N . HIS A 1 116 ? 5.517 3.622 4.915 1.00 53.97 116 HIS A N 1
ATOM 671 C CA . HIS A 1 116 ? 4.918 2.447 4.304 1.00 53.97 116 HIS A CA 1
ATOM 672 C C . HIS A 1 116 ? 5.895 1.817 3.320 1.00 53.97 116 HIS A C 1
ATOM 673 O O . HIS A 1 116 ? 6.622 2.512 2.607 1.00 53.97 116 HIS A O 1
ATOM 680 N N . ALA A 1 117 ? 5.913 0.489 3.294 1.00 53.77 117 ALA A N 1
ATOM 681 C CA . ALA A 1 117 ? 6.833 -0.270 2.458 1.00 53.77 117 ALA A CA 1
ATOM 682 C C . ALA A 1 117 ? 6.087 -0.844 1.262 1.00 53.77 117 ALA A C 1
ATOM 683 O O . ALA A 1 117 ? 5.041 -1.480 1.425 1.00 53.77 117 ALA A O 1
ATOM 685 N N . VAL A 1 118 ? 6.630 -0.624 0.069 1.00 53.85 118 VAL A N 1
ATOM 686 C CA . VAL A 1 118 ? 6.059 -1.132 -1.173 1.00 53.85 118 VAL A CA 1
ATOM 687 C C . VAL A 1 118 ? 6.953 -2.258 -1.669 1.00 53.85 118 VAL A C 1
ATOM 688 O O . VAL A 1 118 ? 8.168 -2.076 -1.816 1.00 53.85 118 VAL A O 1
ATOM 692 N N . ALA A 1 119 ? 6.356 -3.417 -1.932 1.00 55.07 119 ALA A N 1
ATOM 693 C CA . ALA A 1 119 ? 7.094 -4.619 -2.311 1.00 55.07 119 ALA A CA 1
ATOM 694 C C . ALA A 1 119 ? 6.625 -5.077 -3.688 1.00 55.07 119 ALA A C 1
ATOM 695 O O . ALA A 1 119 ? 5.633 -5.802 -3.806 1.00 55.07 119 ALA A O 1
ATOM 697 N N . HIS A 1 120 ? 7.343 -4.657 -4.725 1.00 56.14 120 HIS A N 1
ATOM 698 C CA . HIS A 1 120 ? 7.059 -5.109 -6.079 1.00 56.14 120 HIS A CA 1
ATOM 699 C C . HIS A 1 120 ? 7.479 -6.568 -6.232 1.00 56.14 120 HIS A C 1
ATOM 700 O O . HIS A 1 120 ? 8.500 -6.991 -5.684 1.00 56.14 120 HIS A O 1
ATOM 707 N N . VAL A 1 121 ? 6.685 -7.341 -6.975 1.00 59.27 121 VAL A N 1
ATOM 708 C CA . VAL A 1 121 ? 6.912 -8.772 -7.156 1.00 59.27 121 VAL A CA 1
ATOM 709 C C . VAL A 1 121 ? 6.787 -9.107 -8.638 1.00 59.27 121 VAL A C 1
ATOM 710 O O . VAL A 1 121 ? 5.964 -8.518 -9.346 1.00 59.27 121 VAL A O 1
ATOM 714 N N . GLY A 1 122 ? 7.603 -10.053 -9.108 1.00 63.49 122 GLY A N 1
ATOM 715 C CA . GLY A 1 122 ? 7.606 -10.414 -10.515 1.00 63.49 122 GLY A CA 1
ATOM 716 C C . GLY A 1 122 ? 7.536 -11.898 -10.826 1.00 63.49 122 GLY A C 1
ATOM 717 O O . GLY A 1 122 ? 8.374 -12.680 -10.369 1.00 63.49 122 GLY A O 1
ATOM 718 N N . TYR A 1 123 ? 6.522 -12.287 -11.605 1.00 69.44 123 TYR A N 1
ATOM 719 C CA . TYR A 1 123 ? 6.345 -13.640 -12.132 1.00 69.44 123 TYR A CA 1
ATOM 720 C C . TYR A 1 123 ? 6.121 -14.693 -11.049 1.00 69.44 123 TYR A C 1
ATOM 721 O O . TYR A 1 123 ? 6.100 -14.380 -9.855 1.00 69.44 123 TYR A O 1
ATOM 730 N N . GLY A 1 124 ? 5.950 -15.947 -11.471 1.00 72.43 124 GLY A N 1
ATOM 731 C CA . GLY A 1 124 ? 5.595 -17.036 -10.585 1.00 72.43 124 GLY A CA 1
ATOM 732 C C . GLY A 1 124 ? 6.322 -18.341 -10.849 1.00 72.43 124 GLY A C 1
ATOM 733 O O . GLY A 1 124 ? 7.554 -18.369 -10.887 1.00 72.43 124 GLY A O 1
ATOM 734 N N . ASN A 1 125 ? 5.556 -19.431 -11.009 1.00 74.98 125 ASN A N 1
ATOM 735 C CA . ASN A 1 125 ? 5.997 -20.822 -11.144 1.00 74.98 125 ASN A CA 1
ATOM 736 C C . ASN A 1 125 ? 7.028 -21.213 -10.075 1.00 74.98 125 ASN A C 1
ATOM 737 O O . ASN A 1 125 ? 8.227 -21.356 -10.335 1.00 74.98 125 ASN A O 1
ATOM 742 N N . PRO A 1 126 ? 6.553 -21.454 -8.837 1.00 73.52 126 PRO A N 1
ATOM 743 C CA . PRO A 1 126 ? 7.455 -21.629 -7.685 1.00 73.52 126 PRO A CA 1
ATOM 744 C C . PRO A 1 126 ? 8.519 -22.708 -7.830 1.00 73.52 126 PRO A C 1
ATOM 745 O O . PRO A 1 126 ? 9.389 -22.831 -6.962 1.00 73.52 126 PRO A O 1
ATOM 749 N N . THR A 1 127 ? 8.465 -23.500 -8.901 1.00 75.21 127 THR A N 1
ATOM 750 C CA . THR A 1 127 ? 9.535 -24.453 -9.166 1.00 75.21 127 THR A CA 1
ATOM 751 C C . THR A 1 127 ? 10.878 -23.766 -9.381 1.00 75.21 127 THR A C 1
ATOM 752 O O . THR A 1 127 ? 11.894 -24.256 -8.875 1.00 75.21 127 THR A O 1
ATOM 756 N N . ASP A 1 128 ? 10.904 -22.636 -10.085 1.00 74.68 128 ASP A N 1
ATOM 757 C CA . ASP A 1 128 ? 12.131 -21.900 -10.366 1.00 74.68 128 ASP A CA 1
ATOM 758 C C . ASP A 1 128 ? 12.454 -20.833 -9.333 1.00 74.68 128 ASP A C 1
ATOM 759 O O . ASP A 1 128 ? 13.624 -20.647 -8.995 1.00 74.68 128 ASP A O 1
ATOM 764 N N . GLY A 1 129 ? 11.457 -20.125 -8.829 1.00 69.18 129 GLY A N 1
ATOM 765 C CA . GLY A 1 129 ? 11.673 -19.046 -7.878 1.00 69.18 129 GLY A CA 1
ATOM 766 C C . GLY A 1 129 ? 11.356 -17.708 -8.521 1.00 69.18 129 GLY A C 1
ATOM 767 O O . GLY A 1 129 ? 11.650 -17.478 -9.700 1.00 69.18 129 GLY A O 1
ATOM 768 N N . TYR A 1 130 ? 10.754 -16.813 -7.741 1.00 67.49 130 TYR A N 1
ATOM 769 C CA . TYR A 1 130 ? 10.303 -15.534 -8.268 1.00 67.49 130 TYR A CA 1
ATOM 770 C C . TYR A 1 130 ? 11.412 -14.497 -8.087 1.00 67.49 130 TYR A C 1
ATOM 771 O O . TYR A 1 130 ? 12.567 -14.832 -7.812 1.00 67.49 130 TYR A O 1
ATOM 780 N N . THR A 1 131 ? 11.070 -13.221 -8.248 1.00 60.96 131 THR A N 1
ATOM 781 C CA . THR A 1 131 ? 11.994 -12.125 -7.969 1.00 60.96 131 THR A CA 1
ATOM 782 C C . THR A 1 131 ? 11.185 -10.933 -7.489 1.00 60.96 131 THR A C 1
ATOM 783 O O . THR A 1 131 ? 10.236 -10.519 -8.162 1.00 60.96 131 THR A O 1
ATOM 787 N N . ALA A 1 132 ? 11.554 -10.383 -6.334 1.00 57.44 132 ALA A N 1
ATOM 788 C CA . ALA A 1 132 ? 10.811 -9.287 -5.733 1.00 57.44 132 ALA A CA 1
ATOM 789 C C . ALA A 1 132 ? 11.769 -8.316 -5.061 1.00 57.44 132 ALA A C 1
ATOM 790 O O . ALA A 1 132 ? 12.793 -8.717 -4.501 1.00 57.44 132 ALA A O 1
ATOM 792 N N . CYS A 1 133 ? 11.421 -7.033 -5.116 1.00 56.28 133 CYS A N 1
ATOM 793 C CA . CYS A 1 133 ? 12.165 -5.976 -4.448 1.00 56.28 133 CYS A CA 1
ATOM 794 C C . CYS A 1 133 ? 11.262 -5.315 -3.415 1.00 56.28 133 CYS A C 1
ATOM 795 O O . CYS A 1 133 ? 10.034 -5.364 -3.535 1.00 56.28 133 CYS A O 1
ATOM 798 N N . ILE A 1 134 ? 11.866 -4.699 -2.401 1.00 53.87 134 ILE A N 1
ATOM 799 C CA . ILE A 1 134 ? 11.134 -4.008 -1.344 1.00 53.87 134 ILE A CA 1
ATOM 800 C C . ILE A 1 134 ? 11.701 -2.602 -1.198 1.00 53.87 134 ILE A C 1
ATOM 801 O O . ILE A 1 134 ? 12.922 -2.424 -1.126 1.00 53.87 134 ILE A O 1
ATOM 806 N N . TYR A 1 135 ? 10.814 -1.610 -1.149 1.00 55.61 135 TYR A N 1
ATOM 807 C CA . TYR A 1 135 ? 11.191 -0.206 -1.064 1.00 55.61 135 TYR A CA 1
ATOM 808 C C . TYR A 1 135 ? 10.569 0.417 0.178 1.00 55.61 135 TYR A C 1
ATOM 809 O O . TYR A 1 135 ? 9.376 0.239 0.441 1.00 55.61 135 TYR A O 1
ATOM 818 N N . PHE A 1 136 ? 11.379 1.151 0.935 1.00 55.17 136 PHE A N 1
ATOM 819 C CA . PHE A 1 136 ? 10.945 1.729 2.203 1.00 55.17 136 PHE A CA 1
ATOM 820 C C . PHE A 1 136 ? 11.906 2.854 2.576 1.00 55.17 136 PHE A C 1
ATOM 821 O O . PHE A 1 136 ? 12.698 3.317 1.749 1.00 55.17 136 PHE A O 1
ATOM 829 N N . TYR A 1 137 ? 11.824 3.306 3.826 1.00 54.26 137 TYR A N 1
ATOM 830 C CA . TYR A 1 137 ? 12.677 4.368 4.339 1.00 54.26 137 TYR A CA 1
ATOM 831 C C . TYR A 1 137 ? 13.392 3.888 5.594 1.00 54.26 137 TYR A C 1
ATOM 832 O O . TYR A 1 137 ? 12.879 3.047 6.336 1.00 54.26 137 TYR A O 1
ATOM 841 N N . VAL A 1 138 ? 14.584 4.439 5.830 1.00 55.01 138 VAL A N 1
ATOM 842 C CA . VAL A 1 138 ? 15.392 4.103 6.992 1.00 55.01 138 VAL A CA 1
ATOM 843 C C . VAL A 1 138 ? 15.931 5.394 7.597 1.00 55.01 138 VAL A C 1
ATOM 844 O O . VAL A 1 138 ? 16.599 6.166 6.904 1.00 55.01 138 VAL A O 1
ATOM 848 N N . PRO A 1 139 ? 15.675 5.677 8.873 1.00 56.00 139 PRO A N 1
ATOM 849 C CA . PRO A 1 139 ? 16.195 6.912 9.473 1.00 56.00 139 PRO A CA 1
ATOM 850 C C . PRO A 1 139 ? 17.715 6.949 9.443 1.00 56.00 139 PRO A C 1
ATOM 851 O O . PRO A 1 139 ? 18.385 5.930 9.625 1.00 56.00 139 PRO A O 1
ATOM 855 N N . ARG A 1 140 ? 18.258 8.140 9.209 1.00 58.85 140 ARG A N 1
ATOM 856 C CA . ARG A 1 140 ? 19.697 8.351 9.155 1.00 58.85 140 ARG A CA 1
ATOM 857 C C . ARG A 1 140 ? 20.147 9.068 10.420 1.00 58.85 140 ARG A C 1
ATOM 858 O O . ARG A 1 140 ? 19.542 10.066 10.823 1.00 58.85 140 ARG A O 1
ATOM 866 N N . LEU A 1 141 ? 21.209 8.552 11.045 1.00 60.89 141 LEU A N 1
ATOM 867 C CA . LEU A 1 141 ? 21.650 9.068 12.334 1.00 60.89 141 LEU A CA 1
ATOM 868 C C . LEU A 1 141 ? 23.161 9.248 12.418 1.00 60.89 141 LEU A C 1
ATOM 869 O O . LEU A 1 141 ? 23.677 9.493 13.516 1.00 60.89 141 LEU A O 1
ATOM 874 N N . SER A 1 142 ? 23.888 9.129 11.304 1.00 66.64 142 SER A N 1
ATOM 875 C CA . SER A 1 142 ? 25.335 9.305 11.337 1.00 66.64 142 SER A CA 1
ATOM 876 C C . SER A 1 142 ? 25.733 10.728 11.705 1.00 66.64 142 SER A C 1
ATOM 877 O O . SER A 1 142 ? 26.858 10.947 12.168 1.00 66.64 142 SER A O 1
ATOM 880 N N . THR A 1 143 ? 24.841 11.691 11.508 1.00 72.22 143 THR A N 1
ATOM 881 C CA . THR A 1 143 ? 25.068 13.075 11.892 1.00 72.22 143 THR A CA 1
ATOM 882 C C . THR A 1 143 ? 24.536 13.299 13.307 1.00 72.22 143 THR A C 1
ATOM 883 O O . THR A 1 143 ? 24.329 12.354 14.074 1.00 72.22 143 THR A O 1
ATOM 887 N N . ALA A 1 144 ? 24.324 14.566 13.667 1.00 74.58 144 ALA A N 1
ATOM 888 C CA . ALA A 1 144 ? 23.650 14.954 14.907 1.00 74.58 144 ALA A CA 1
ATOM 889 C C . ALA A 1 144 ? 24.410 14.457 16.142 1.00 74.58 144 ALA A C 1
ATOM 890 O O . ALA A 1 144 ? 23.945 13.600 16.896 1.00 74.58 144 ALA A O 1
ATOM 892 N N . THR A 1 145 ? 25.615 15.032 16.318 1.00 78.89 145 THR A N 1
ATOM 893 C CA . THR A 1 145 ? 26.452 14.966 17.521 1.00 78.89 145 THR A CA 1
ATOM 894 C C . THR A 1 145 ? 26.509 13.558 18.107 1.00 78.89 145 THR A C 1
ATOM 895 O O . THR A 1 145 ? 25.779 13.255 19.060 1.00 78.89 145 THR A O 1
ATOM 899 N N . PRO A 1 146 ? 27.342 12.664 17.531 1.00 76.32 146 PRO A N 1
ATOM 900 C CA . PRO A 1 146 ? 27.369 11.249 17.943 1.00 76.32 146 PRO A CA 1
ATOM 901 C C . PRO A 1 146 ? 27.187 11.008 19.434 1.00 76.32 146 PRO A C 1
ATOM 902 O O . PRO A 1 146 ? 27.804 11.675 20.271 1.00 76.32 146 PRO A O 1
ATOM 906 N N . GLY A 1 147 ? 26.335 10.042 19.765 1.00 69.14 147 GLY A N 1
ATOM 907 C CA . GLY A 1 147 ? 25.823 9.876 21.106 1.00 69.14 147 GLY A CA 1
ATOM 908 C C . GLY A 1 147 ? 24.360 10.231 21.257 1.00 69.14 147 GLY A C 1
ATOM 909 O O . GLY A 1 147 ? 23.878 10.328 22.391 1.00 69.14 147 GLY A O 1
ATOM 910 N N . TYR A 1 148 ? 23.644 10.428 20.153 1.00 66.25 148 TYR A N 1
ATOM 911 C CA . TYR A 1 148 ? 22.248 10.842 20.181 1.00 66.25 148 TYR A CA 1
ATOM 912 C C . TYR A 1 148 ? 21.361 9.639 20.478 1.00 66.25 148 TYR A C 1
ATOM 913 O O . TYR A 1 148 ? 21.433 8.621 19.782 1.00 66.25 148 TYR A O 1
ATOM 922 N N . PHE A 1 149 ? 20.525 9.756 21.508 1.00 63.41 149 PHE A N 1
ATOM 923 C CA . PHE A 1 149 ? 19.635 8.678 21.930 1.00 63.41 149 PHE A CA 1
ATOM 924 C C . PHE A 1 149 ? 18.253 9.226 22.252 1.00 63.41 149 PHE A C 1
ATOM 925 O O . PHE A 1 149 ? 17.615 8.819 23.228 1.00 63.41 149 PHE A O 1
ATOM 933 N N . GLY A 1 150 ? 17.767 10.152 21.433 1.00 62.31 150 GLY A N 1
ATOM 934 C CA . GLY A 1 150 ? 16.494 10.788 21.688 1.00 62.31 150 GLY A CA 1
ATOM 935 C C . GLY A 1 150 ? 15.315 9.891 21.354 1.00 62.31 150 GLY A C 1
ATOM 936 O O . GLY A 1 150 ? 15.449 8.754 20.900 1.00 62.31 150 GLY A O 1
ATOM 937 N N . ALA A 1 151 ? 14.123 10.430 21.598 1.00 55.32 151 ALA A N 1
ATOM 938 C CA . ALA A 1 151 ? 12.873 9.743 21.309 1.00 55.32 151 ALA A CA 1
ATOM 939 C C . ALA A 1 151 ? 12.288 10.139 19.960 1.00 55.32 151 ALA A C 1
ATOM 940 O O . ALA A 1 151 ? 11.170 9.729 19.634 1.00 55.32 151 ALA A O 1
ATOM 942 N N . LYS A 1 152 ? 13.008 10.938 19.180 1.00 56.67 152 LYS A N 1
ATOM 943 C CA . LYS A 1 152 ? 12.593 11.340 17.846 1.00 56.67 152 LYS A CA 1
ATOM 944 C C . LYS A 1 152 ? 13.782 11.223 16.906 1.00 56.67 152 LYS A C 1
ATOM 945 O O . LYS A 1 152 ? 14.933 11.365 17.338 1.00 56.67 152 LYS A O 1
ATOM 951 N N . PRO A 1 153 ? 13.542 10.960 15.626 1.00 55.76 153 PRO A N 1
ATOM 952 C CA . PRO A 1 153 ? 14.639 10.867 14.663 1.00 55.76 153 PRO A CA 1
ATOM 953 C C . PRO A 1 153 ? 14.908 12.189 13.955 1.00 55.76 153 PRO A C 1
ATOM 954 O O . PRO A 1 153 ? 14.070 13.091 13.907 1.00 55.76 153 PRO A O 1
ATOM 958 N N . THR A 1 154 ? 16.114 12.284 13.402 1.00 58.06 154 THR A N 1
ATOM 959 C CA . THR A 1 154 ? 16.491 13.432 12.590 1.00 58.06 154 THR A CA 1
ATOM 960 C C . THR A 1 154 ? 15.848 13.320 11.213 1.00 58.06 154 THR A C 1
ATOM 961 O O . THR A 1 154 ? 15.629 12.218 10.703 1.00 58.06 154 THR A O 1
ATOM 965 N N . LEU A 1 155 ? 15.545 14.470 10.609 1.00 60.76 155 LEU A N 1
ATOM 966 C CA . LEU A 1 155 ? 14.757 14.521 9.376 1.00 60.76 155 LEU A CA 1
ATOM 967 C C . LEU A 1 155 ? 15.654 14.232 8.173 1.00 60.76 155 LEU A C 1
ATOM 968 O O . LEU A 1 155 ? 16.056 15.122 7.420 1.00 60.76 155 LEU A O 1
ATOM 973 N N . ASP A 1 156 ? 15.966 12.948 7.993 1.00 60.25 156 ASP A N 1
ATOM 974 C CA . ASP A 1 156 ? 16.647 12.449 6.805 1.00 60.25 156 ASP A CA 1
ATOM 975 C C . ASP A 1 156 ? 16.492 10.936 6.776 1.00 60.25 156 ASP A C 1
ATOM 976 O O . ASP A 1 156 ? 16.749 10.270 7.781 1.00 60.25 156 ASP A O 1
ATOM 981 N N . PHE A 1 157 ? 16.070 10.399 5.628 1.00 57.73 157 PHE A N 1
ATOM 982 C CA . PHE A 1 157 ? 15.687 8.992 5.583 1.00 57.73 157 PHE A CA 1
ATOM 983 C C . PHE A 1 157 ? 16.208 8.200 4.387 1.00 57.73 157 PHE A C 1
ATOM 984 O O . PHE A 1 157 ? 16.069 6.973 4.396 1.00 57.73 157 PHE A O 1
ATOM 992 N N . ARG A 1 158 ? 16.760 8.835 3.355 1.00 62.00 158 ARG A N 1
ATOM 993 C CA . ARG A 1 158 ? 17.585 8.205 2.322 1.00 62.00 158 ARG A CA 1
ATOM 994 C C . ARG A 1 158 ? 16.827 7.271 1.379 1.00 62.00 158 ARG A C 1
ATOM 995 O O . ARG A 1 158 ? 17.418 6.800 0.399 1.00 62.00 158 ARG A O 1
ATOM 1003 N N . ASN A 1 159 ? 15.538 7.009 1.622 1.00 57.41 159 ASN A N 1
ATOM 1004 C CA . ASN A 1 159 ? 14.687 6.184 0.757 1.00 57.41 159 ASN A CA 1
ATOM 1005 C C . ASN A 1 159 ? 15.373 4.939 0.188 1.00 57.41 159 ASN A C 1
ATOM 1006 O O . ASN A 1 159 ? 15.326 4.690 -1.020 1.00 57.41 159 ASN A O 1
ATOM 1011 N N . VAL A 1 160 ? 15.972 4.127 1.054 1.00 57.66 160 VAL A N 1
ATOM 1012 C CA . VAL A 1 160 ? 16.757 2.977 0.620 1.00 57.66 160 VAL A CA 1
ATOM 1013 C C . VAL A 1 160 ? 15.828 1.833 0.222 1.00 57.66 160 VAL A C 1
ATOM 1014 O O . VAL A 1 160 ? 14.630 1.843 0.507 1.00 57.66 160 VAL A O 1
ATOM 1018 N N . TYR A 1 161 ? 16.390 0.825 -0.452 1.00 61.28 161 TYR A N 1
ATOM 1019 C CA . TYR A 1 161 ? 15.607 -0.288 -0.974 1.00 61.28 161 TYR A CA 1
ATOM 1020 C C . TYR A 1 161 ? 16.375 -1.597 -0.831 1.00 61.28 161 TYR A C 1
ATOM 1021 O O . TYR A 1 161 ? 17.603 -1.615 -0.718 1.00 61.28 161 TYR A O 1
ATOM 1030 N N . ILE A 1 162 ? 15.624 -2.700 -0.838 1.00 59.04 162 ILE A N 1
ATOM 1031 C CA . ILE A 1 162 ? 16.169 -4.053 -0.772 1.00 59.04 162 ILE A CA 1
ATOM 1032 C C . ILE A 1 162 ? 15.478 -4.904 -1.828 1.00 59.04 162 ILE A C 1
ATOM 1033 O O . ILE A 1 162 ? 14.252 -4.840 -1.975 1.00 59.04 162 ILE A O 1
ATOM 1038 N N . CYS A 1 163 ? 16.257 -5.702 -2.558 1.00 60.70 163 CYS A N 1
ATOM 1039 C CA . CYS A 1 163 ? 15.708 -6.629 -3.538 1.00 60.70 163 CYS A CA 1
ATOM 1040 C C . CYS A 1 163 ? 16.405 -7.976 -3.407 1.00 60.70 163 CYS A C 1
ATOM 1041 O O . CYS A 1 163 ? 17.591 -8.049 -3.078 1.00 60.70 163 CYS A O 1
ATOM 1044 N N . PHE A 1 164 ? 15.658 -9.046 -3.675 1.00 59.67 164 PHE A N 1
ATOM 1045 C CA . PHE A 1 164 ? 16.171 -10.394 -3.471 1.00 59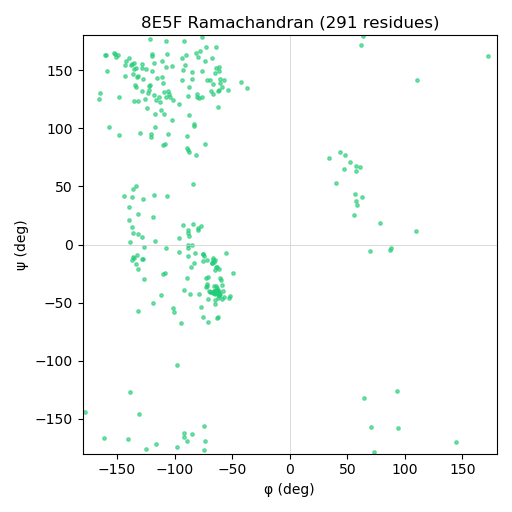.67 164 PHE A CA 1
ATOM 1046 C C . PHE A 1 164 ? 15.484 -11.357 -4.427 1.00 59.67 164 PHE A C 1
ATOM 1047 O O . PHE A 1 164 ? 14.450 -11.043 -5.021 1.00 59.67 164 PHE A O 1
ATOM 1055 N N . LYS A 1 165 ? 16.079 -12.541 -4.562 1.00 59.66 165 LYS A N 1
ATOM 1056 C CA . LYS A 1 165 ? 15.530 -13.620 -5.369 1.00 59.66 165 LYS A CA 1
ATOM 1057 C C . LYS A 1 165 ? 15.548 -14.909 -4.561 1.00 59.66 165 LYS A C 1
ATOM 1058 O O . LYS A 1 165 ? 16.459 -15.145 -3.764 1.00 59.66 165 LYS A O 1
ATOM 1064 N N . GLY A 1 166 ? 14.536 -15.741 -4.769 1.00 66.28 166 GLY A N 1
ATOM 1065 C CA . GLY A 1 166 ? 14.505 -17.032 -4.110 1.00 66.28 166 GLY A CA 1
ATOM 1066 C C . GLY A 1 166 ? 13.187 -17.735 -4.333 1.00 66.28 166 GLY A C 1
ATOM 1067 O O . GLY A 1 166 ? 12.180 -17.132 -4.715 1.00 66.28 166 GLY A O 1
ATOM 1068 N N . THR A 1 167 ? 13.216 -19.039 -4.083 1.00 70.51 167 THR A N 1
ATOM 1069 C CA . THR A 1 167 ? 12.063 -19.921 -4.124 1.00 70.51 167 THR A CA 1
ATOM 1070 C C . THR A 1 167 ? 11.253 -19.788 -2.842 1.00 70.51 167 THR A C 1
ATOM 1071 O O . THR A 1 167 ? 11.754 -19.293 -1.829 1.00 70.51 167 THR A O 1
ATOM 1075 N N . PRO A 1 168 ? 9.985 -20.210 -2.851 1.00 74.15 168 PRO A N 1
ATOM 1076 C CA . PRO A 1 168 ? 9.182 -20.126 -1.620 1.00 74.15 168 PRO A CA 1
ATOM 1077 C C . PRO A 1 168 ? 9.739 -20.940 -0.465 1.00 74.15 168 PRO A C 1
ATOM 1078 O O . PRO A 1 168 ? 9.406 -20.652 0.691 1.00 74.15 168 PRO A O 1
ATOM 1082 N N . GLU A 1 169 ? 10.568 -21.944 -0.732 1.00 79.59 169 GLU A N 1
ATOM 1083 C CA . GLU A 1 169 ? 11.124 -22.803 0.305 1.00 79.59 169 GLU A CA 1
ATOM 1084 C C . GLU A 1 169 ? 12.636 -22.635 0.359 1.00 79.59 169 GLU A C 1
ATOM 1085 O O . GLU A 1 169 ? 13.320 -22.814 -0.654 1.00 79.59 169 GLU A O 1
ATOM 1091 N N . GLY A 1 170 ? 13.147 -22.298 1.528 1.00 75.00 170 GLY A N 1
ATOM 1092 C CA . GLY A 1 170 ? 14.575 -22.430 1.806 1.00 75.00 170 GLY A CA 1
ATOM 1093 C C . GLY A 1 170 ? 15.349 -21.147 1.528 1.00 75.00 170 GLY A C 1
ATOM 1094 O O . GLY A 1 170 ? 15.007 -20.088 2.049 1.00 75.00 170 GLY A O 1
ATOM 1095 N N . THR A 1 171 ? 16.390 -21.258 0.707 1.00 70.86 171 THR A N 1
ATOM 1096 C CA . THR A 1 171 ? 17.434 -20.248 0.630 1.00 70.86 171 THR A CA 1
ATOM 1097 C C . THR A 1 171 ? 16.963 -18.990 -0.095 1.00 70.86 171 THR A C 1
ATOM 1098 O O . THR A 1 171 ? 16.007 -18.999 -0.875 1.00 70.86 171 THR A O 1
ATOM 1102 N N . TYR A 1 172 ? 17.664 -17.891 0.183 1.00 68.33 172 TYR A N 1
ATOM 1103 C CA . TYR A 1 172 ? 17.457 -16.608 -0.469 1.00 68.33 172 TYR A CA 1
ATOM 1104 C C . TYR A 1 172 ? 18.806 -16.002 -0.830 1.00 68.33 172 TYR A C 1
ATOM 1105 O O . TYR A 1 172 ? 19.834 -16.319 -0.227 1.00 68.33 172 TYR A O 1
ATOM 1114 N N . THR A 1 173 ? 18.792 -15.118 -1.825 1.00 64.70 173 THR A N 1
ATOM 1115 C CA . THR A 1 173 ? 19.975 -14.367 -2.224 1.00 64.70 173 THR A CA 1
ATOM 1116 C C . THR A 1 173 ? 19.635 -12.884 -2.206 1.00 64.70 173 THR A C 1
ATOM 1117 O O . THR A 1 173 ? 18.680 -12.457 -2.861 1.00 64.70 173 THR A O 1
ATOM 1121 N N . PHE A 1 174 ? 20.418 -12.105 -1.465 1.00 63.74 174 PHE A N 1
ATOM 1122 C CA . PHE A 1 174 ? 20.112 -10.708 -1.203 1.00 63.74 174 PHE A CA 1
ATOM 1123 C C . PHE A 1 174 ? 21.041 -9.781 -1.976 1.00 63.74 174 PHE A C 1
ATOM 1124 O O . PHE A 1 174 ? 22.178 -10.136 -2.300 1.00 63.74 174 PHE A O 1
ATOM 1132 N N . SER A 1 175 ? 20.535 -8.584 -2.262 1.00 67.72 175 SER A N 1
ATOM 1133 C CA . SER A 1 175 ? 21.314 -7.524 -2.884 1.00 67.72 175 SER A CA 1
ATOM 1134 C C . SER A 1 175 ? 20.612 -6.202 -2.617 1.00 67.72 175 SER A C 1
ATOM 1135 O O . SER A 1 175 ? 19.433 -6.169 -2.255 1.00 67.72 175 SER A O 1
ATOM 1138 N N . GLY A 1 176 ? 21.345 -5.117 -2.794 1.00 67.86 176 GLY A N 1
ATOM 1139 C CA . GLY A 1 176 ? 20.785 -3.794 -2.625 1.00 67.86 176 GLY A CA 1
ATOM 1140 C C . GLY A 1 176 ? 21.804 -2.851 -2.020 1.00 67.86 176 GLY A C 1
ATOM 1141 O O . GLY A 1 176 ? 22.984 -3.170 -1.904 1.00 67.86 176 GLY A O 1
ATOM 1142 N N . ASN A 1 177 ? 21.313 -1.674 -1.633 1.00 64.95 177 ASN A N 1
ATOM 1143 C CA . ASN A 1 177 ? 22.138 -0.621 -1.052 1.00 64.95 177 ASN A CA 1
ATOM 1144 C C . ASN A 1 177 ? 21.693 -0.279 0.366 1.00 64.95 177 ASN A C 1
ATOM 1145 O O . ASN A 1 177 ? 21.953 0.820 0.858 1.00 64.95 177 ASN A O 1
ATOM 1150 N N . ALA A 1 178 ? 21.027 -1.219 1.032 1.00 65.13 178 ALA A N 1
ATOM 1151 C CA . ALA A 1 178 ? 20.575 -1.009 2.395 1.00 65.13 178 ALA A CA 1
ATOM 1152 C C . ALA A 1 178 ? 21.771 -0.912 3.339 1.00 65.13 178 ALA A C 1
ATOM 1153 O O . ALA A 1 178 ? 22.879 -1.328 2.993 1.00 65.13 178 ALA A O 1
ATOM 1155 N N . PRO A 1 179 ? 21.579 -0.337 4.528 1.00 65.07 179 PRO A N 1
ATOM 1156 C CA . PRO A 1 179 ? 22.680 -0.283 5.496 1.00 65.07 179 PRO A CA 1
ATOM 1157 C C . PRO A 1 179 ? 23.211 -1.676 5.803 1.00 65.07 179 PRO A C 1
ATOM 1158 O O . PRO A 1 179 ? 22.454 -2.644 5.899 1.00 65.07 179 PRO A O 1
ATOM 1162 N N . THR A 1 180 ? 24.536 -1.764 5.953 1.00 64.82 180 THR A N 1
ATOM 1163 C CA . THR A 1 180 ? 25.198 -3.061 6.061 1.00 64.82 180 THR A CA 1
ATOM 1164 C C . THR A 1 180 ? 24.699 -3.858 7.260 1.00 64.82 180 THR A C 1
ATOM 1165 O O . THR A 1 180 ? 24.672 -5.094 7.216 1.00 64.82 180 THR A O 1
ATOM 1169 N N . SER A 1 181 ? 24.290 -3.174 8.331 1.00 62.19 181 SER A N 1
ATOM 1170 C CA . SER A 1 181 ? 23.814 -3.875 9.519 1.00 62.19 181 SER A CA 1
ATOM 1171 C C . SER A 1 181 ? 22.571 -4.701 9.214 1.00 62.19 181 SER A C 1
ATOM 1172 O O . SER A 1 181 ? 22.434 -5.831 9.696 1.00 62.19 181 SER A O 1
ATOM 1175 N N . LEU A 1 182 ? 21.649 -4.150 8.422 1.00 61.82 182 LEU A N 1
ATOM 1176 C CA . LEU A 1 182 ? 20.455 -4.894 8.038 1.00 61.82 182 LEU A CA 1
ATOM 1177 C C . LEU A 1 182 ? 20.767 -5.984 7.020 1.00 61.82 182 LEU A C 1
ATOM 1178 O O . LEU A 1 182 ? 20.162 -7.064 7.067 1.00 61.82 182 LEU A O 1
ATOM 1183 N N . MET A 1 183 ? 21.701 -5.722 6.101 1.00 62.85 183 MET A N 1
ATOM 1184 C CA . MET A 1 183 ? 22.089 -6.739 5.131 1.00 62.85 183 MET A CA 1
ATOM 1185 C C . MET A 1 183 ? 22.672 -7.961 5.824 1.00 62.85 183 MET A C 1
ATOM 1186 O O . MET A 1 183 ? 22.359 -9.100 5.459 1.00 62.85 183 MET A O 1
ATOM 1191 N N . GLN A 1 184 ? 23.525 -7.743 6.829 1.00 65.30 184 GLN A N 1
ATOM 1192 C CA . GLN A 1 184 ? 24.104 -8.862 7.567 1.00 65.30 184 GLN A CA 1
ATOM 1193 C C . GLN A 1 184 ? 23.027 -9.682 8.264 1.00 65.30 184 GLN A C 1
ATOM 1194 O O . GLN A 1 184 ? 23.063 -10.918 8.235 1.00 65.30 184 GLN A O 1
ATOM 1200 N N . LEU A 1 185 ? 22.061 -9.012 8.898 1.00 64.34 185 LEU A N 1
ATOM 1201 C CA . LEU A 1 185 ? 20.983 -9.732 9.566 1.00 64.34 185 LEU A CA 1
ATOM 1202 C C . LEU A 1 185 ? 20.167 -10.545 8.572 1.00 64.34 185 LEU A C 1
ATOM 1203 O O . LEU A 1 185 ? 19.816 -11.699 8.844 1.00 64.34 185 LEU A O 1
ATOM 1208 N N . LEU A 1 186 ? 19.856 -9.961 7.414 1.00 64.84 186 LEU A N 1
ATOM 1209 C CA . LEU A 1 186 ? 19.068 -10.680 6.418 1.00 64.84 186 LEU A CA 1
ATOM 1210 C C . LEU A 1 186 ? 19.829 -11.879 5.863 1.00 64.84 186 LEU A C 1
ATOM 1211 O O . LEU A 1 186 ? 19.242 -12.944 5.643 1.00 64.84 186 LEU A O 1
ATOM 1216 N N . GLU A 1 187 ? 21.134 -11.724 5.620 1.00 67.97 187 GLU A N 1
ATOM 1217 C CA . GLU A 1 187 ? 21.929 -12.843 5.122 1.00 67.97 187 GLU A CA 1
ATOM 1218 C C . GLU A 1 187 ? 22.037 -13.953 6.161 1.00 67.97 187 GLU A C 1
ATOM 1219 O O . GLU A 1 187 ? 21.943 -15.139 5.823 1.00 67.97 187 GLU A O 1
ATOM 1225 N N . SER A 1 188 ? 22.244 -13.590 7.429 1.00 68.14 188 SER A N 1
ATOM 1226 C CA . SER A 1 188 ? 22.322 -14.599 8.481 1.00 68.14 188 SER A CA 1
ATOM 1227 C C . SER A 1 188 ? 20.992 -15.320 8.656 1.00 68.14 188 SER A C 1
ATOM 1228 O O . SER A 1 188 ? 20.962 -16.543 8.836 1.00 68.14 188 SER A O 1
ATOM 1231 N N . LYS A 1 189 ? 19.883 -14.579 8.612 1.00 68.51 189 LYS A N 1
ATOM 1232 C CA . LYS A 1 189 ? 18.570 -15.200 8.744 1.00 68.51 189 LYS A CA 1
ATOM 1233 C C . LYS A 1 189 ? 18.280 -16.125 7.569 1.00 68.51 189 LYS A C 1
ATOM 1234 O O . LYS A 1 189 ? 17.721 -17.213 7.747 1.00 68.51 189 LYS A O 1
ATOM 1240 N N . GLY A 1 190 ? 18.656 -15.711 6.361 1.00 69.56 190 GLY A N 1
ATOM 1241 C CA . GLY A 1 190 ? 18.477 -16.523 5.177 1.00 69.56 190 GLY A CA 1
ATOM 1242 C C . GLY A 1 190 ? 17.135 -16.387 4.495 1.00 69.56 190 GLY A C 1
ATOM 1243 O O . GLY A 1 190 ? 16.941 -16.980 3.426 1.00 69.56 190 GLY A O 1
ATOM 1244 N N . GLU A 1 191 ? 16.205 -15.630 5.071 1.00 70.61 191 GLU A N 1
ATOM 1245 C CA . GLU A 1 191 ? 14.885 -15.460 4.482 1.00 70.61 191 GLU A CA 1
ATOM 1246 C C . GLU A 1 191 ? 14.252 -14.206 5.060 1.00 70.61 191 GLU A C 1
ATOM 1247 O O . GLU A 1 191 ? 14.684 -13.690 6.093 1.00 70.61 191 GLU A O 1
ATOM 1253 N N . VAL A 1 192 ? 13.219 -13.721 4.377 1.00 63.37 192 VAL A N 1
ATOM 1254 C CA . VAL A 1 192 ? 12.416 -12.597 4.842 1.00 63.37 192 VAL A CA 1
ATOM 1255 C C . VAL A 1 192 ? 11.013 -13.107 5.143 1.00 63.37 192 VAL A C 1
ATOM 1256 O O . VAL A 1 192 ? 10.390 -13.769 4.304 1.00 63.37 192 VAL A O 1
ATOM 1260 N N . THR A 1 193 ? 10.531 -12.824 6.348 1.00 62.45 193 THR A N 1
ATOM 1261 C CA . THR A 1 193 ? 9.289 -13.388 6.847 1.00 62.45 193 THR A CA 1
ATOM 1262 C C . THR A 1 193 ? 8.159 -12.370 6.759 1.00 62.45 193 THR A C 1
ATOM 1263 O O . THR A 1 193 ? 8.387 -11.157 6.773 1.00 62.45 193 THR A O 1
ATOM 1267 N N . VAL A 1 194 ? 6.935 -12.882 6.661 1.00 60.67 194 VAL A N 1
ATOM 1268 C CA . VAL A 1 194 ? 5.727 -12.069 6.605 1.00 60.67 194 VAL A CA 1
ATOM 1269 C C . VAL A 1 194 ? 4.817 -12.495 7.746 1.00 60.67 194 VAL A C 1
ATOM 1270 O O . VAL A 1 194 ? 4.572 -13.691 7.936 1.00 60.67 194 VAL A O 1
ATOM 1274 N N . LYS A 1 195 ? 4.328 -11.521 8.509 1.00 61.00 195 LYS A N 1
ATOM 1275 C CA . LYS A 1 195 ? 3.432 -11.785 9.624 1.00 61.00 195 LYS A CA 1
ATOM 1276 C C . LYS A 1 195 ? 2.267 -10.807 9.595 1.00 61.00 195 LYS A C 1
ATOM 1277 O O . LYS A 1 195 ? 2.453 -9.610 9.359 1.00 61.00 195 LYS A O 1
ATOM 1283 N N . ALA A 1 196 ? 1.066 -11.329 9.837 1.00 66.08 196 ALA A N 1
ATOM 1284 C CA . ALA A 1 196 ? -0.148 -10.526 9.824 1.00 66.08 196 ALA A CA 1
ATOM 1285 C C . ALA A 1 196 ? -1.164 -11.155 10.765 1.00 66.08 196 ALA A C 1
ATOM 1286 O O . ALA A 1 196 ? -1.037 -12.316 11.160 1.00 66.08 196 ALA A O 1
ATOM 1288 N N . LEU A 1 197 ? -2.179 -10.373 11.122 1.00 67.68 197 LEU A N 1
ATOM 1289 C CA . LEU A 1 197 ? -3.209 -10.802 12.059 1.00 67.68 197 LEU A CA 1
ATOM 1290 C C . LEU A 1 197 ? -4.456 -11.207 11.283 1.00 67.68 197 LEU A C 1
ATOM 1291 O O . LEU A 1 197 ? -4.990 -10.414 10.501 1.00 67.68 197 LEU A O 1
ATOM 1296 N N . LEU A 1 198 ? -4.924 -12.433 11.507 1.00 70.56 198 LEU A N 1
ATOM 1297 C CA . LEU A 1 198 ? -6.043 -13.001 10.756 1.00 70.56 198 LEU A CA 1
ATOM 1298 C C . LEU A 1 198 ? -7.283 -13.010 11.643 1.00 70.56 198 LEU A C 1
ATOM 1299 O O . LEU A 1 198 ? -7.498 -13.943 12.419 1.00 70.56 198 LEU A O 1
ATOM 1304 N N . VAL A 1 199 ? -8.113 -11.975 11.518 1.00 69.98 199 VAL A N 1
ATOM 1305 C CA . VAL A 1 199 ? -9.370 -11.947 12.254 1.00 69.98 199 VAL A CA 1
ATOM 1306 C C . VAL A 1 199 ? -10.277 -13.050 11.727 1.00 69.98 199 VAL A C 1
ATOM 1307 O O . VAL A 1 199 ? -10.469 -13.188 10.512 1.00 69.98 199 VAL A O 1
ATOM 1311 N N . GLY A 1 200 ? -10.820 -13.853 12.637 1.00 71.53 200 GLY A N 1
ATOM 1312 C CA . GLY A 1 200 ? -11.699 -14.932 12.222 1.00 71.53 200 GLY A CA 1
ATOM 1313 C C . GLY A 1 200 ? -12.925 -14.401 11.501 1.00 71.53 200 GLY A C 1
ATOM 1314 O O . GLY A 1 200 ? -13.581 -13.461 11.956 1.00 71.53 200 GLY A O 1
ATOM 1315 N N . TYR A 1 201 ? -13.237 -15.016 10.363 1.00 74.68 201 TYR A N 1
ATOM 1316 C CA . TYR A 1 201 ? -14.347 -14.581 9.531 1.00 74.68 201 TYR A CA 1
ATOM 1317 C C . TYR A 1 201 ? -15.127 -15.793 9.044 1.00 74.68 201 TYR A C 1
ATOM 1318 O O . TYR A 1 201 ? -14.603 -16.906 8.963 1.00 74.68 201 TYR A O 1
ATOM 1327 N N . ASP A 1 202 ? -16.397 -15.558 8.721 1.00 80.09 202 ASP A N 1
ATOM 1328 C CA . ASP A 1 202 ? -17.264 -16.562 8.121 1.00 80.09 202 ASP A CA 1
ATOM 1329 C C . ASP A 1 202 ? -17.687 -16.079 6.742 1.00 80.09 202 ASP A C 1
ATOM 1330 O O . ASP A 1 202 ? -18.173 -14.952 6.598 1.00 80.09 202 ASP A O 1
ATOM 1335 N N . LYS A 1 203 ? -17.502 -16.927 5.735 1.00 80.15 203 LYS A N 1
ATOM 1336 C CA . LYS A 1 203 ? -17.848 -16.602 4.358 1.00 80.15 203 LYS A CA 1
ATOM 1337 C C . LYS A 1 203 ? -19.059 -17.420 3.934 1.00 80.15 203 LYS A C 1
ATOM 1338 O O . LYS A 1 203 ? -19.090 -18.639 4.133 1.00 80.15 203 LYS A O 1
ATOM 1344 N N . TYR A 1 204 ? -20.048 -16.750 3.355 1.00 83.31 204 TYR A N 1
ATOM 1345 C CA . TYR A 1 204 ? -21.287 -17.377 2.919 1.00 83.31 204 TYR A CA 1
ATOM 1346 C C . TYR A 1 204 ? -21.321 -17.462 1.395 1.00 83.31 204 TYR A C 1
ATOM 1347 O O . TYR A 1 204 ? -20.429 -16.971 0.697 1.00 83.31 204 TYR A O 1
ATOM 1356 N N . ALA A 1 205 ? -22.373 -18.106 0.882 1.00 83.18 205 ALA A N 1
ATOM 1357 C CA . ALA A 1 205 ? -22.481 -18.331 -0.556 1.00 83.18 205 ALA A CA 1
ATOM 1358 C C . ALA A 1 205 ? -22.622 -17.022 -1.324 1.00 83.18 205 ALA A C 1
ATOM 1359 O O . ALA A 1 205 ? -21.995 -16.844 -2.375 1.00 83.18 205 ALA A O 1
ATOM 1361 N N . ASN A 1 206 ? -23.435 -16.096 -0.820 1.00 81.79 206 ASN A N 1
ATOM 1362 C CA . ASN A 1 206 ? -23.707 -14.843 -1.515 1.00 81.79 206 ASN A CA 1
ATOM 1363 C C . ASN A 1 206 ? -22.598 -13.810 -1.348 1.00 81.79 206 ASN A C 1
ATOM 1364 O O . ASN A 1 206 ? -22.809 -12.640 -1.683 1.00 81.79 206 ASN A O 1
ATOM 1369 N N . GLY A 1 207 ? -21.432 -14.207 -0.843 1.00 81.74 207 GLY A N 1
ATOM 1370 C CA . GLY A 1 207 ? -20.329 -13.294 -0.638 1.00 81.74 207 GLY A CA 1
ATOM 1371 C C . GLY A 1 207 ? -20.321 -12.587 0.698 1.00 81.74 207 GLY A C 1
ATOM 1372 O O . GLY A 1 207 ? -19.383 -11.827 0.969 1.00 81.74 207 GLY A O 1
ATOM 1373 N N . THR A 1 208 ? -21.332 -12.805 1.535 1.00 82.72 208 THR A N 1
ATOM 1374 C CA . THR A 1 208 ? -21.372 -12.174 2.847 1.00 82.72 208 THR A CA 1
ATOM 1375 C C . THR A 1 208 ? -20.189 -12.630 3.691 1.00 82.72 208 THR A C 1
ATOM 1376 O O . THR A 1 208 ? -19.902 -13.827 3.786 1.00 82.72 208 THR A O 1
ATOM 1380 N N . VAL A 1 209 ? -19.502 -11.669 4.305 1.00 79.85 209 VAL A N 1
ATOM 1381 C CA . VAL A 1 209 ? -18.352 -11.939 5.160 1.00 79.85 209 VAL A CA 1
ATOM 1382 C C . VAL A 1 209 ? -18.625 -11.319 6.522 1.00 79.85 209 VAL A C 1
ATOM 1383 O O . VAL A 1 209 ? -18.766 -10.095 6.632 1.00 79.85 209 VAL A O 1
ATOM 1387 N N . LYS A 1 210 ? -18.696 -12.156 7.554 1.00 77.00 210 LYS A N 1
ATOM 1388 C CA . LYS A 1 210 ? -18.951 -11.712 8.917 1.00 77.00 210 LYS A CA 1
ATOM 1389 C C . LYS A 1 210 ? -17.806 -12.157 9.813 1.00 77.00 210 LYS A C 1
ATOM 1390 O O . LYS A 1 210 ? -17.346 -13.300 9.717 1.00 77.00 210 LYS A O 1
ATOM 1396 N N . ALA A 1 211 ? -17.351 -11.256 10.679 1.00 75.53 211 ALA A N 1
ATOM 1397 C CA . ALA A 1 211 ? -16.237 -11.550 11.567 1.00 75.53 211 ALA A CA 1
ATOM 1398 C C . ALA A 1 211 ? -16.717 -12.257 12.829 1.00 75.53 211 ALA A C 1
ATOM 1399 O O . ALA A 1 211 ? -17.832 -12.034 13.308 1.00 75.53 211 ALA A O 1
ATOM 1401 N N . LYS A 1 212 ? -15.855 -13.115 13.366 1.00 74.58 212 LYS A N 1
ATOM 1402 C CA . LYS A 1 212 ? -16.154 -13.865 14.576 1.00 74.58 212 LYS A CA 1
ATOM 1403 C C . LYS A 1 212 ? -15.719 -13.059 15.800 1.00 74.58 212 LYS A C 1
ATOM 1404 O O . LYS A 1 212 ? -15.395 -11.873 15.707 1.00 74.58 212 LYS A O 1
ATOM 1410 N N . SER A 1 213 ? -15.711 -13.700 16.968 1.00 75.75 213 SER A N 1
ATOM 1411 C CA . SER A 1 213 ? -15.406 -13.013 18.216 1.00 75.75 213 SER A CA 1
ATOM 1412 C C . SER A 1 213 ? -14.064 -13.403 18.820 1.00 75.75 213 SER A C 1
ATOM 1413 O O . SER A 1 213 ? -13.484 -12.607 19.566 1.00 75.75 213 SER A O 1
ATOM 1416 N N . SER A 1 214 ? -13.553 -14.601 18.531 1.00 75.51 214 SER A N 1
ATOM 1417 C CA . SER A 1 214 ? -12.275 -15.024 19.111 1.00 75.51 214 SER A CA 1
ATOM 1418 C C . SER A 1 214 ? -11.573 -15.942 18.108 1.00 75.51 214 SER A C 1
ATOM 1419 O O . SER A 1 214 ? -11.809 -17.152 18.085 1.00 75.51 214 SER A O 1
ATOM 1422 N N . ALA A 1 215 ? -10.702 -15.348 17.291 1.00 74.13 215 ALA A N 1
ATOM 1423 C CA . ALA A 1 215 ? -9.861 -16.095 16.363 1.00 74.13 215 ALA A CA 1
ATOM 1424 C C . ALA A 1 215 ? -8.746 -15.204 15.832 1.00 74.13 215 ALA A C 1
ATOM 1425 O O . ALA A 1 215 ? -9.013 -14.127 15.290 1.00 74.13 215 ALA A O 1
ATOM 1427 N N . ALA A 1 216 ? -7.497 -15.639 15.975 1.00 74.44 216 ALA A N 1
ATOM 1428 C CA . ALA A 1 216 ? -6.357 -14.845 15.531 1.00 74.44 216 ALA A CA 1
ATOM 1429 C C . ALA A 1 216 ? -5.522 -15.522 14.458 1.00 74.44 216 ALA A C 1
ATOM 1430 O O . ALA A 1 216 ? -5.241 -14.901 13.431 1.00 74.44 216 ALA A O 1
ATOM 1432 N N . ASP A 1 217 ? -5.116 -16.772 14.668 1.00 73.96 217 ASP A N 1
ATOM 1433 C CA . ASP A 1 217 ? -4.336 -17.539 13.697 1.00 73.96 217 ASP A CA 1
ATOM 1434 C C . ASP A 1 217 ? -3.171 -16.712 13.152 1.00 73.96 217 ASP A C 1
ATOM 1435 O O . ASP A 1 217 ? -3.114 -16.364 11.972 1.00 73.96 217 ASP A O 1
ATOM 1440 N N . PHE A 1 218 ? -2.245 -16.383 14.051 1.00 68.92 218 PHE A N 1
ATOM 1441 C CA . PHE A 1 218 ? -1.156 -15.475 13.711 1.00 68.92 218 PHE A CA 1
ATOM 1442 C C . PHE A 1 218 ? -0.335 -16.008 12.545 1.00 68.92 218 PHE A C 1
ATOM 1443 O O . PHE A 1 218 ? 0.004 -17.194 12.492 1.00 68.92 218 PHE A O 1
ATOM 1451 N N . LEU A 1 219 ? -0.018 -15.118 11.610 1.00 68.34 219 LEU A N 1
ATOM 1452 C CA . LEU A 1 219 ? 0.713 -15.471 10.404 1.00 68.34 219 LEU A CA 1
ATOM 1453 C C . LEU A 1 219 ? 2.211 -15.390 10.659 1.00 68.34 219 LEU A C 1
ATOM 1454 O O . LEU A 1 219 ? 2.695 -14.447 11.290 1.00 68.34 219 LEU A O 1
ATOM 1459 N N . GLU A 1 220 ? 2.942 -16.399 10.184 1.00 68.97 220 GLU A N 1
ATOM 1460 C CA . GLU A 1 220 ? 4.404 -16.356 10.194 1.00 68.97 220 GLU A CA 1
ATOM 1461 C C . GLU A 1 220 ? 4.890 -17.321 9.117 1.00 68.97 220 GLU A C 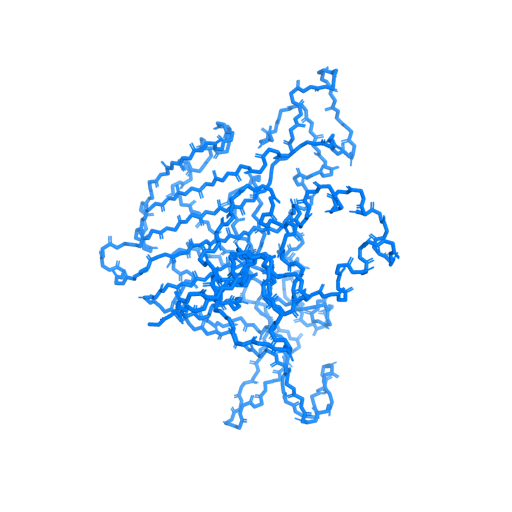1
ATOM 1462 O O . GLU A 1 220 ? 4.910 -18.536 9.332 1.00 68.97 220 GLU A O 1
ATOM 1468 N N . THR A 1 221 ? 5.281 -16.774 7.969 1.00 66.73 221 THR A N 1
ATOM 1469 C CA . THR A 1 221 ? 5.675 -17.582 6.825 1.00 66.73 221 THR A CA 1
ATOM 1470 C C . THR A 1 221 ? 6.728 -16.819 6.034 1.00 66.73 221 THR A C 1
ATOM 1471 O O . THR A 1 221 ? 6.906 -15.611 6.209 1.00 66.73 221 THR A O 1
ATOM 1475 N N . ASP A 1 222 ? 7.435 -17.543 5.170 1.00 67.92 222 ASP A N 1
ATOM 1476 C CA . ASP A 1 222 ? 8.348 -16.897 4.240 1.00 67.92 222 ASP A CA 1
ATOM 1477 C C . ASP A 1 222 ? 7.571 -15.960 3.324 1.00 67.92 222 ASP A C 1
ATOM 1478 O O . ASP A 1 222 ? 6.399 -16.190 3.015 1.00 67.92 222 ASP A O 1
ATOM 1483 N N . PHE A 1 223 ? 8.234 -14.881 2.899 1.00 64.04 223 PHE A N 1
ATOM 1484 C CA . PHE A 1 223 ? 7.563 -13.882 2.071 1.00 64.04 223 PHE A CA 1
ATOM 1485 C C . PHE A 1 223 ? 7.014 -14.492 0.792 1.00 64.04 223 PHE A C 1
ATOM 1486 O O . PHE A 1 223 ? 5.913 -14.142 0.352 1.00 64.04 223 PHE A O 1
ATOM 1494 N N . PHE A 1 224 ? 7.762 -15.405 0.179 1.00 66.51 224 PHE A N 1
ATOM 1495 C CA . PHE A 1 224 ? 7.362 -15.918 -1.120 1.00 66.51 224 PHE A CA 1
ATOM 1496 C C . PHE A 1 224 ? 6.332 -17.034 -1.006 1.00 66.51 224 PHE A C 1
ATOM 1497 O O . PHE A 1 224 ? 5.687 -17.369 -2.005 1.00 66.51 224 PHE A O 1
ATOM 1505 N N . SER A 1 225 ? 6.167 -17.609 0.184 1.00 70.15 225 SER A N 1
ATOM 1506 C CA . SER A 1 225 ? 5.072 -18.525 0.464 1.00 70.15 225 SER A CA 1
ATOM 1507 C C . SER A 1 225 ? 3.820 -17.808 0.948 1.00 70.15 225 SER A C 1
ATOM 1508 O O . SER A 1 225 ? 2.763 -18.439 1.048 1.00 70.15 225 SER A O 1
ATOM 1511 N N . ALA A 1 226 ? 3.916 -16.511 1.255 1.00 69.18 226 ALA A N 1
ATOM 1512 C CA . ALA A 1 226 ? 2.737 -15.738 1.622 1.00 69.18 226 ALA A CA 1
ATOM 1513 C C . ALA A 1 226 ? 1.878 -15.400 0.414 1.00 69.18 226 ALA A C 1
ATOM 1514 O O . ALA A 1 226 ? 0.729 -14.981 0.581 1.00 69.18 226 ALA A O 1
ATOM 1516 N N . LEU A 1 227 ? 2.415 -15.565 -0.796 1.00 71.04 227 LEU A N 1
ATOM 1517 C CA . LEU A 1 227 ? 1.649 -15.349 -2.014 1.00 71.04 227 LEU A CA 1
ATOM 1518 C C . LEU A 1 227 ? 0.670 -16.482 -2.295 1.00 71.04 227 LEU A C 1
ATOM 1519 O O . LEU A 1 227 ? -0.150 -16.357 -3.210 1.00 71.04 227 LEU A O 1
ATOM 1524 N N . GLU A 1 228 ? 0.741 -17.578 -1.537 1.00 75.85 228 GLU A N 1
ATOM 1525 C CA . GLU A 1 228 ? -0.084 -18.755 -1.781 1.00 75.85 228 GLU A CA 1
ATOM 1526 C C . GLU A 1 228 ? -1.420 -18.717 -1.054 1.00 75.85 228 GLU A C 1
ATOM 1527 O O . GLU A 1 228 ? -2.396 -19.300 -1.542 1.00 75.85 228 GLU A O 1
ATOM 1533 N N . GLN A 1 229 ? -1.495 -18.048 0.092 1.00 74.43 229 GLN A N 1
ATOM 1534 C CA . GLN A 1 229 ? -2.678 -18.085 0.942 1.00 74.43 229 GLN A CA 1
ATOM 1535 C C . GLN A 1 229 ? -3.312 -16.703 1.029 1.00 74.43 229 GLN A C 1
ATOM 1536 O O . GLN A 1 229 ? -2.607 -15.688 1.050 1.00 74.43 229 GLN A O 1
ATOM 1542 N N . ALA A 1 230 ? -4.642 -16.670 1.074 1.00 74.62 230 ALA A N 1
ATOM 1543 C CA . ALA A 1 230 ? -5.423 -15.437 1.089 1.00 74.62 230 ALA A CA 1
ATOM 1544 C C . ALA A 1 230 ? -6.503 -15.501 2.161 1.00 74.62 230 ALA A C 1
ATOM 1545 O O . ALA A 1 230 ? -7.681 -15.241 1.912 1.00 74.62 230 ALA A O 1
ATOM 1547 N N . GLY A 1 231 ? -6.106 -15.859 3.378 1.00 78.78 231 GLY A N 1
ATOM 1548 C CA . GLY A 1 231 ? -7.041 -15.933 4.484 1.00 78.78 231 GLY A CA 1
ATOM 1549 C C . GLY A 1 231 ? -7.128 -14.649 5.284 1.00 78.78 231 GLY A C 1
ATOM 1550 O O . GLY A 1 231 ? -7.622 -14.648 6.415 1.00 78.78 231 GLY A O 1
ATOM 1551 N N . ILE A 1 232 ? -6.645 -13.549 4.707 1.00 73.49 232 ILE A N 1
ATOM 1552 C CA . ILE A 1 232 ? -6.669 -12.263 5.394 1.00 73.49 232 ILE A CA 1
ATOM 1553 C C . ILE A 1 232 ? -8.107 -11.785 5.531 1.00 73.49 232 ILE A C 1
ATOM 1554 O O . ILE A 1 232 ? -8.877 -11.800 4.562 1.00 73.49 232 ILE A O 1
ATOM 1559 N N . PHE A 1 233 ? -8.479 -11.361 6.740 1.00 72.09 233 PHE A N 1
ATOM 1560 C CA . PHE A 1 233 ? -9.846 -10.935 7.019 1.00 72.09 233 PHE A CA 1
ATOM 1561 C C . PHE A 1 233 ? -10.239 -9.723 6.184 1.00 72.09 233 PHE A C 1
ATOM 1562 O O . PHE A 1 233 ? -11.122 -9.819 5.326 1.00 72.09 233 PHE A O 1
ATOM 1570 N N . ARG A 1 234 ? -9.487 -8.655 6.446 1.00 69.51 234 ARG A N 1
ATOM 1571 C CA . ARG A 1 234 ? -9.629 -7.329 5.893 1.00 69.51 234 ARG A CA 1
ATOM 1572 C C . ARG A 1 234 ? -11.010 -6.840 5.599 1.00 69.51 234 ARG A C 1
ATOM 1573 O O . ARG A 1 234 ? -11.440 -6.884 4.446 1.00 69.51 234 ARG A O 1
ATOM 1581 N N . TYR A 1 235 ? -11.705 -6.507 6.688 1.00 73.22 235 TYR A N 1
ATOM 1582 C CA . TYR A 1 235 ? -13.017 -5.871 6.805 1.00 73.22 235 TYR A CA 1
ATOM 1583 C C . TYR A 1 235 ? -14.166 -6.807 6.439 1.00 73.22 235 TYR A C 1
ATOM 1584 O O . TYR A 1 235 ? -13.948 -7.980 6.122 1.00 73.22 235 TYR A O 1
ATOM 1593 N N . GLU A 1 236 ? -15.395 -6.293 6.489 1.00 76.76 236 GLU A N 1
ATOM 1594 C CA . GLU A 1 236 ? -16.600 -7.061 6.215 1.00 76.76 236 GLU A CA 1
ATOM 1595 C C . GLU A 1 236 ? -17.356 -6.455 5.039 1.00 76.76 236 GLU A C 1
ATOM 1596 O O . GLU A 1 236 ? -17.138 -5.302 4.658 1.00 76.76 236 GLU A O 1
ATOM 1602 N N . TRP A 1 237 ? -18.259 -7.255 4.464 1.00 79.08 237 TRP A N 1
ATOM 1603 C CA . TRP A 1 237 ? -19.065 -6.811 3.335 1.00 79.08 237 TRP A CA 1
ATOM 1604 C C . TRP A 1 237 ? -20.520 -7.262 3.417 1.00 79.08 237 TRP A C 1
ATOM 1605 O O . TRP A 1 237 ? -21.298 -6.942 2.513 1.00 79.08 237 TRP A O 1
ATOM 1616 N N . GLY A 1 238 ? -20.922 -7.954 4.476 1.00 83.88 238 GLY A N 1
ATOM 1617 C CA . GLY A 1 238 ? -22.251 -8.519 4.576 1.00 83.88 238 GLY A CA 1
ATOM 1618 C C . GLY A 1 238 ? -23.279 -7.541 5.103 1.00 83.88 238 GLY A C 1
ATOM 1619 O O . GLY A 1 238 ? -23.076 -6.325 5.118 1.00 83.88 238 GLY A O 1
ATOM 1620 N N . THR A 1 239 ? -24.408 -8.094 5.541 1.00 88.03 239 THR A N 1
ATOM 1621 C CA . THR A 1 239 ? -25.508 -7.304 6.071 1.00 88.03 239 THR A CA 1
ATOM 1622 C C . THR A 1 239 ? -25.912 -7.857 7.429 1.00 88.03 239 THR A C 1
ATOM 1623 O O . THR A 1 239 ? -25.687 -9.030 7.737 1.00 88.03 239 THR A O 1
ATOM 1627 N N . ALA A 1 240 ? -26.505 -6.982 8.245 1.00 87.05 240 ALA A N 1
ATOM 1628 C CA . ALA A 1 240 ? -26.940 -7.329 9.600 1.00 87.05 240 ALA A CA 1
ATOM 1629 C C . ALA A 1 240 ? -25.791 -7.891 10.431 1.00 87.05 240 ALA A C 1
ATOM 1630 O O . ALA A 1 240 ? -26.003 -8.652 11.379 1.00 87.05 240 ALA A O 1
ATOM 1632 N N . SER A 1 241 ? -24.562 -7.523 10.075 1.00 88.52 241 SER A N 1
ATOM 1633 C CA . SER A 1 241 ? -23.397 -7.997 10.806 1.00 88.52 241 SER A CA 1
ATOM 1634 C C . SER A 1 241 ? -23.389 -7.429 12.217 1.00 88.52 241 SER A C 1
ATOM 1635 O O . SER A 1 241 ? -23.688 -6.252 12.435 1.00 88.52 241 SER A O 1
ATOM 1638 N N . GLY A 1 242 ? -23.041 -8.274 13.179 1.00 91.63 242 GLY A N 1
ATOM 1639 C CA . GLY A 1 242 ? -23.022 -7.860 14.562 1.00 91.63 242 GLY A CA 1
ATOM 1640 C C . GLY A 1 242 ? -21.763 -7.172 15.025 1.00 91.63 242 GLY A C 1
ATOM 1641 O O . GLY A 1 242 ? -21.686 -6.783 16.193 1.00 91.63 242 GLY A O 1
ATOM 1642 N N . ALA A 1 243 ? -20.763 -7.006 14.159 1.00 84.03 243 ALA A N 1
ATOM 1643 C CA . ALA A 1 243 ? -19.492 -6.416 14.594 1.00 84.03 243 ALA A CA 1
ATOM 1644 C C . ALA A 1 243 ? -19.453 -4.911 14.343 1.00 84.03 243 ALA A C 1
ATOM 1645 O O . ALA A 1 243 ? -19.429 -4.118 15.288 1.00 84.03 243 ALA A O 1
ATOM 1647 N N . VAL A 1 244 ? -19.441 -4.505 13.073 1.00 83.32 244 VAL A N 1
ATOM 1648 C CA . VAL A 1 244 ? -19.494 -3.087 12.727 1.00 83.32 244 VAL A CA 1
ATOM 1649 C C . VAL A 1 244 ? -20.548 -2.832 11.658 1.00 83.32 244 VAL A C 1
ATOM 1650 O O . VAL A 1 244 ? -21.472 -2.035 11.856 1.00 83.32 244 VAL A O 1
ATOM 1654 N N . LEU A 1 245 ? -20.413 -3.512 10.522 1.00 85.18 245 LEU A N 1
ATOM 1655 C CA . LEU A 1 245 ? -21.177 -3.168 9.332 1.00 85.18 245 LEU A CA 1
ATOM 1656 C C . LEU A 1 245 ? -22.658 -3.485 9.508 1.00 85.18 245 LEU A C 1
ATOM 1657 O O . LEU A 1 245 ? -23.037 -4.495 10.107 1.00 85.18 245 LEU A O 1
ATOM 1662 N N . LYS A 1 246 ? -23.499 -2.599 8.974 1.00 86.43 246 LYS A N 1
ATOM 1663 C CA . LYS A 1 246 ? -24.946 -2.771 9.015 1.00 86.43 246 LYS A CA 1
ATOM 1664 C C . LYS A 1 246 ? -25.637 -2.553 7.678 1.00 86.43 246 LYS A C 1
ATOM 1665 O O . LYS A 1 246 ? -26.759 -3.045 7.505 1.00 86.43 246 LYS A O 1
ATOM 1671 N N . ASN A 1 247 ? -25.021 -1.844 6.733 1.00 88.06 247 ASN A N 1
ATOM 1672 C CA . ASN A 1 247 ? -25.677 -1.513 5.475 1.00 88.06 247 ASN A CA 1
ATOM 1673 C C . ASN A 1 247 ? -25.435 -2.635 4.475 1.00 88.06 247 ASN A C 1
ATOM 1674 O O . ASN A 1 247 ? -24.278 -3.023 4.266 1.00 88.06 247 ASN A O 1
ATOM 1679 N N . PRO A 1 248 ? -26.476 -3.178 3.842 1.00 87.07 248 PRO A N 1
ATOM 1680 C CA . PRO A 1 248 ? -26.271 -4.314 2.928 1.00 87.07 248 PRO A CA 1
ATOM 1681 C C . PRO A 1 248 ? -25.598 -3.950 1.615 1.00 87.07 248 PRO A C 1
ATOM 1682 O O . PRO A 1 248 ? -24.834 -4.767 1.087 1.00 87.07 248 PRO A O 1
ATOM 1686 N N . SER A 1 249 ? -25.849 -2.763 1.068 1.00 85.63 249 SER A N 1
ATOM 1687 C CA . SER A 1 249 ? -25.399 -2.404 -0.278 1.00 85.63 249 SER A CA 1
ATOM 1688 C C . SER A 1 249 ? -24.296 -1.353 -0.184 1.00 85.63 249 SER A C 1
ATOM 1689 O O . SER A 1 249 ? -24.558 -0.151 -0.269 1.00 85.63 249 SER A O 1
ATOM 1692 N N . VAL A 1 250 ? -23.057 -1.815 -0.013 1.00 81.89 250 VAL A N 1
ATOM 1693 C CA . VAL A 1 250 ? -21.881 -0.956 -0.031 1.00 81.89 250 VAL A CA 1
ATOM 1694 C C . VAL A 1 250 ? -20.771 -1.678 -0.781 1.00 81.89 250 VAL A C 1
ATOM 1695 O O . VAL A 1 250 ? -20.795 -2.898 -0.951 1.00 81.89 250 VAL A O 1
ATOM 1699 N N . ARG A 1 251 ? -19.791 -0.905 -1.232 1.00 76.35 251 ARG A N 1
ATOM 1700 C CA . ARG A 1 251 ? -18.634 -1.437 -1.945 1.00 76.35 251 ARG A CA 1
ATOM 1701 C C . ARG A 1 251 ? -17.426 -1.346 -1.020 1.00 76.35 251 ARG A C 1
ATOM 1702 O O . ARG A 1 251 ? -16.679 -0.364 -1.053 1.00 76.35 251 ARG A O 1
ATOM 1710 N N . THR A 1 252 ? -17.239 -2.370 -0.198 1.00 73.07 252 THR A N 1
ATOM 1711 C CA . THR A 1 252 ? -16.076 -2.491 0.664 1.00 73.07 252 THR A CA 1
ATOM 1712 C C . THR A 1 252 ? -15.053 -3.403 -0.005 1.00 73.07 252 THR A C 1
ATOM 1713 O O . THR A 1 252 ? -15.218 -3.830 -1.151 1.00 73.07 252 THR A O 1
ATOM 1717 N N . HIS A 1 253 ? -13.981 -3.706 0.727 1.00 68.39 253 HIS A N 1
ATOM 1718 C CA . HIS A 1 253 ? -12.901 -4.557 0.231 1.00 68.39 253 HIS A CA 1
ATOM 1719 C C . HIS A 1 253 ? -12.775 -5.770 1.141 1.00 68.39 253 HIS A C 1
ATOM 1720 O O . HIS A 1 253 ? -12.052 -5.733 2.148 1.00 68.39 253 HIS A O 1
ATOM 1727 N N . PRO A 1 254 ? -13.454 -6.871 0.818 1.00 68.48 254 PRO A N 1
ATOM 1728 C CA . PRO A 1 254 ? -13.386 -8.074 1.660 1.00 68.48 254 PRO A CA 1
ATOM 1729 C C . PRO A 1 254 ? -12.060 -8.805 1.533 1.00 68.48 254 PRO A C 1
ATOM 1730 O O . PRO A 1 254 ? -11.097 -8.260 0.984 1.00 68.48 254 PRO A O 1
ATOM 1734 N N . LEU A 1 255 ? -12.003 -10.022 2.083 1.00 71.93 255 LEU A N 1
ATOM 1735 C CA . LEU A 1 255 ? -10.797 -10.846 2.078 1.00 71.93 255 LEU A CA 1
ATOM 1736 C C . LEU A 1 255 ? -10.085 -10.792 0.731 1.00 71.93 255 LEU A C 1
ATOM 1737 O O . LEU A 1 255 ? -10.717 -10.795 -0.327 1.00 71.93 255 LEU A O 1
ATOM 1742 N N . THR A 1 256 ? -8.758 -10.742 0.787 1.00 75.26 256 THR A N 1
ATOM 1743 C CA . THR A 1 256 ? -7.939 -10.500 -0.392 1.00 75.26 256 THR A CA 1
ATOM 1744 C C . THR A 1 256 ? -7.885 -11.743 -1.281 1.00 75.26 256 THR A C 1
ATOM 1745 O O . THR A 1 256 ? -8.516 -12.767 -1.009 1.00 75.26 256 THR A O 1
ATOM 1749 N N . GLU A 1 257 ? -7.112 -11.662 -2.359 1.00 74.26 257 GLU A N 1
ATOM 1750 C CA . GLU A 1 257 ? -7.015 -12.716 -3.356 1.00 74.26 257 GLU A CA 1
ATOM 1751 C C . GLU A 1 257 ? -5.679 -13.443 -3.243 1.00 74.26 257 GLU A C 1
ATOM 1752 O O . GLU A 1 257 ? -4.728 -12.949 -2.634 1.00 74.26 257 GLU A O 1
ATOM 1758 N N . GLU A 1 258 ? -5.609 -14.624 -3.864 1.00 75.39 258 GLU A N 1
ATOM 1759 C CA . GLU A 1 258 ? -4.425 -15.469 -3.723 1.00 75.39 258 GLU A CA 1
ATOM 1760 C C . GLU A 1 258 ? -3.257 -14.941 -4.550 1.00 75.39 258 GLU A C 1
ATOM 1761 O O . GLU A 1 258 ? -2.214 -14.562 -3.998 1.00 75.39 258 GLU A O 1
ATOM 1767 N N . ALA A 1 259 ? -3.423 -14.892 -5.873 1.00 74.66 259 ALA A N 1
ATOM 1768 C CA . ALA A 1 259 ? -2.359 -14.538 -6.808 1.00 74.66 259 ALA A CA 1
ATOM 1769 C C . ALA A 1 259 ? -1.106 -15.390 -6.586 1.00 74.66 259 ALA A C 1
ATOM 1770 O O . ALA A 1 259 ? -0.077 -14.889 -6.122 1.00 74.66 259 ALA A O 1
ATOM 1772 N N . PRO A 1 260 ? -1.158 -16.677 -6.929 1.00 75.91 260 PRO A N 1
ATOM 1773 C CA . PRO A 1 260 ? -0.075 -17.558 -6.592 1.00 75.91 260 PRO A CA 1
ATOM 1774 C C . PRO A 1 260 ? 1.127 -17.640 -7.540 1.00 75.91 260 PRO A C 1
ATOM 1775 O O . PRO A 1 260 ? 2.190 -18.094 -7.098 1.00 75.91 260 PRO A O 1
ATOM 1779 N N . ASN A 1 261 ? 1.032 -17.232 -8.804 1.00 76.66 261 ASN A N 1
ATOM 1780 C CA . ASN A 1 261 ? 2.199 -17.239 -9.677 1.00 76.66 261 ASN A CA 1
ATOM 1781 C C . ASN A 1 261 ? 2.164 -16.045 -10.615 1.00 76.66 261 ASN A C 1
ATOM 1782 O O . ASN A 1 261 ? 2.497 -16.155 -11.800 1.00 76.66 261 ASN A O 1
ATOM 1787 N N . GLY A 1 262 ? 1.778 -14.880 -10.093 1.00 69.77 262 GLY A N 1
ATOM 1788 C CA . GLY A 1 262 ? 1.566 -13.702 -10.899 1.00 69.77 262 GLY A CA 1
ATOM 1789 C C . GLY A 1 262 ? 2.392 -12.522 -10.417 1.00 69.77 262 GLY A C 1
ATOM 1790 O O . GLY A 1 262 ? 3.207 -12.624 -9.496 1.00 69.77 262 GLY A O 1
ATOM 1791 N N . GLU A 1 263 ? 2.160 -11.390 -11.072 1.00 66.10 263 GLU A N 1
ATOM 1792 C CA . GLU A 1 263 ? 2.874 -10.147 -10.800 1.00 66.10 263 GLU A CA 1
ATOM 1793 C C . GLU A 1 263 ? 1.965 -9.243 -9.979 1.00 66.10 263 GLU A C 1
ATOM 1794 O O . GLU A 1 263 ? 1.000 -8.682 -10.506 1.00 66.10 263 GLU A O 1
ATOM 1800 N N . THR A 1 264 ? 2.280 -9.097 -8.695 1.00 63.82 264 THR A N 1
ATOM 1801 C CA . THR A 1 264 ? 1.443 -8.368 -7.753 1.00 63.82 264 THR A CA 1
ATOM 1802 C C . THR A 1 264 ? 2.245 -7.230 -7.136 1.00 63.82 264 THR A C 1
ATOM 1803 O O . THR A 1 264 ? 3.441 -7.068 -7.395 1.00 63.82 264 THR A O 1
ATOM 1807 N N . ILE A 1 265 ? 1.570 -6.443 -6.302 1.00 57.63 265 ILE A N 1
ATOM 1808 C CA . ILE A 1 265 ? 2.183 -5.356 -5.546 1.00 57.63 265 ILE A CA 1
ATOM 1809 C C . ILE A 1 265 ? 1.746 -5.537 -4.099 1.00 57.63 265 ILE A C 1
ATOM 1810 O O . ILE A 1 265 ? 0.658 -5.097 -3.711 1.00 57.63 265 ILE A O 1
ATOM 1815 N N .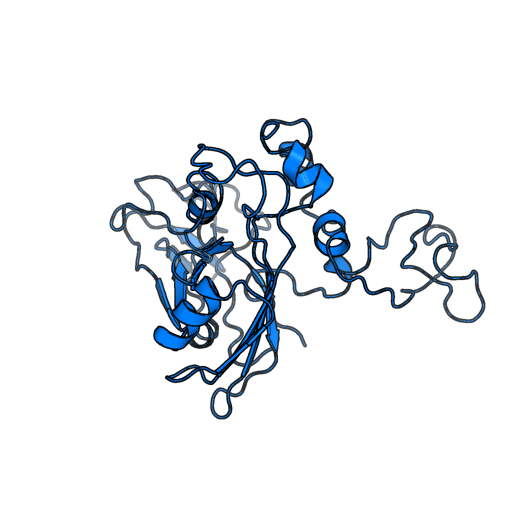 VAL A 1 266 ? 2.584 -6.187 -3.299 1.00 58.99 266 VAL A N 1
ATOM 1816 C CA . VAL A 1 266 ? 2.293 -6.422 -1.890 1.00 58.99 266 VAL A CA 1
ATOM 1817 C C . VAL A 1 266 ? 2.635 -5.158 -1.115 1.00 58.99 266 VAL A C 1
ATOM 1818 O O . VAL A 1 266 ? 3.750 -4.636 -1.224 1.00 58.99 266 VAL A O 1
ATOM 1822 N N . MET A 1 267 ? 1.681 -4.666 -0.329 1.00 58.77 267 MET A N 1
ATOM 1823 C CA . MET A 1 267 ? 1.829 -3.409 0.389 1.00 58.77 267 MET A CA 1
ATOM 1824 C C . MET A 1 267 ? 1.678 -3.634 1.886 1.00 58.77 267 MET A C 1
ATOM 1825 O O . MET A 1 267 ? 0.784 -4.362 2.329 1.00 58.77 267 MET A O 1
ATOM 1830 N N . GLY A 1 268 ? 2.552 -2.994 2.660 1.00 55.70 268 GLY A N 1
ATOM 1831 C CA . GLY A 1 268 ? 2.521 -3.074 4.107 1.00 55.70 268 GLY A CA 1
ATOM 1832 C C . GLY A 1 268 ? 3.596 -2.211 4.735 1.00 55.70 268 GLY A C 1
ATOM 1833 O O . GLY A 1 268 ? 3.904 -1.133 4.220 1.00 55.70 268 GLY A O 1
ATOM 1834 N N . VAL A 1 269 ? 4.176 -2.665 5.842 1.00 56.48 269 VAL A N 1
ATOM 1835 C CA . VAL A 1 269 ? 5.286 -1.968 6.477 1.00 56.48 269 VAL A CA 1
ATOM 1836 C C . VAL A 1 269 ? 6.418 -2.957 6.700 1.00 56.48 269 VAL A C 1
ATOM 1837 O O . VAL A 1 269 ? 6.195 -4.160 6.868 1.00 56.48 269 VAL A O 1
ATOM 1841 N N . PHE A 1 270 ? 7.644 -2.440 6.702 1.00 57.28 270 PHE A N 1
ATOM 1842 C CA . PHE A 1 270 ? 8.847 -3.256 6.817 1.00 57.28 270 PHE A CA 1
ATOM 1843 C C . PHE A 1 270 ? 9.573 -2.871 8.098 1.00 57.28 270 PHE A C 1
ATOM 1844 O O . PHE A 1 270 ? 10.092 -1.756 8.211 1.00 57.28 270 PHE A O 1
ATOM 1852 N N . ASP A 1 271 ? 9.607 -3.791 9.058 1.00 60.06 271 ASP A N 1
ATOM 1853 C CA . ASP A 1 271 ? 10.318 -3.574 10.315 1.00 60.06 271 ASP A CA 1
ATOM 1854 C C . ASP A 1 271 ? 11.785 -3.914 10.093 1.00 60.06 271 ASP A C 1
ATOM 1855 O O . ASP A 1 271 ? 12.168 -5.086 10.067 1.00 60.06 271 ASP A O 1
ATOM 1860 N N . ILE A 1 272 ? 12.616 -2.881 9.934 1.00 59.77 272 ILE A N 1
ATOM 1861 C CA . ILE A 1 272 ? 14.034 -3.081 9.657 1.00 59.77 272 ILE A CA 1
ATOM 1862 C C . ILE A 1 272 ? 14.782 -3.728 10.810 1.00 59.77 272 ILE A C 1
ATOM 1863 O O . ILE A 1 272 ? 15.906 -4.203 10.616 1.00 59.77 272 ILE A O 1
ATOM 1868 N N . HIS A 1 273 ? 14.193 -3.754 12.007 1.00 62.78 273 HIS A N 1
ATOM 1869 C CA . HIS A 1 273 ? 14.884 -4.324 13.158 1.00 62.78 273 HIS A CA 1
ATOM 1870 C C . HIS A 1 273 ? 15.041 -5.834 13.028 1.00 62.78 273 HIS A C 1
ATOM 1871 O O . HIS A 1 273 ? 16.095 -6.384 13.367 1.00 62.78 273 HIS A O 1
ATOM 1878 N N . THR A 1 274 ? 14.007 -6.523 12.547 1.00 61.34 274 THR A N 1
ATOM 1879 C CA . THR A 1 274 ? 14.043 -7.974 12.412 1.00 61.34 274 THR A CA 1
ATOM 1880 C C . THR A 1 274 ? 13.916 -8.430 10.965 1.00 61.34 274 THR A C 1
ATOM 1881 O O . THR A 1 274 ? 13.883 -9.639 10.710 1.00 61.34 274 THR A O 1
ATOM 1885 N N . GLY A 1 275 ? 13.852 -7.502 10.016 1.00 60.76 275 GLY A N 1
ATOM 1886 C CA . GLY A 1 275 ? 13.690 -7.877 8.620 1.00 60.76 275 GLY A CA 1
ATOM 1887 C C . GLY A 1 275 ? 12.388 -8.591 8.336 1.00 60.76 275 GLY A C 1
ATOM 1888 O O . GLY A 1 275 ? 12.370 -9.566 7.574 1.00 60.76 275 GLY A O 1
ATOM 1889 N N . ASP A 1 276 ? 11.294 -8.128 8.933 1.00 60.55 276 ASP A N 1
ATOM 1890 C CA . ASP A 1 276 ? 9.985 -8.748 8.781 1.00 60.55 276 ASP A CA 1
ATOM 1891 C C . ASP A 1 276 ? 9.075 -7.805 8.007 1.00 60.55 276 ASP A C 1
ATOM 1892 O O . ASP A 1 276 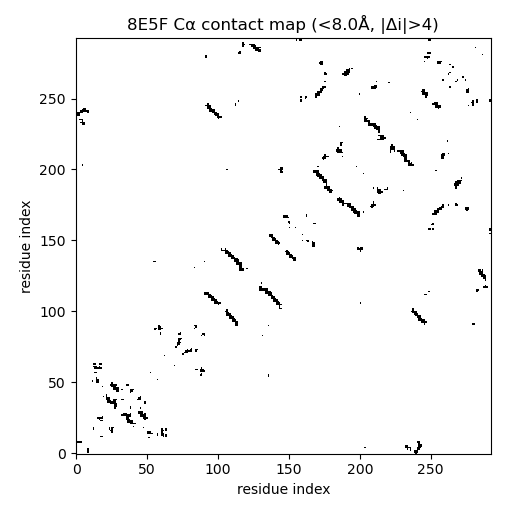? 8.865 -6.661 8.422 1.00 60.55 276 ASP A O 1
ATOM 1897 N N . PHE A 1 277 ? 8.534 -8.287 6.891 1.00 57.14 277 PHE A N 1
ATOM 1898 C CA . PHE A 1 277 ? 7.574 -7.527 6.100 1.00 57.14 277 PHE A CA 1
ATOM 1899 C C . PHE A 1 277 ? 6.184 -7.800 6.661 1.00 57.14 277 PHE A C 1
ATOM 1900 O O . PHE A 1 277 ? 5.669 -8.915 6.545 1.00 57.14 277 PHE A O 1
ATOM 1908 N N . ILE A 1 278 ? 5.574 -6.784 7.264 1.00 57.31 278 ILE A N 1
ATOM 1909 C CA . ILE A 1 278 ? 4.329 -6.941 8.005 1.00 57.31 278 ILE A CA 1
ATOM 1910 C C . ILE A 1 278 ? 3.186 -6.389 7.167 1.00 57.31 278 ILE A C 1
ATOM 1911 O O . ILE A 1 278 ? 3.238 -5.242 6.707 1.00 57.31 278 ILE A O 1
ATOM 1916 N N . LEU A 1 279 ? 2.154 -7.206 6.974 1.00 59.40 279 LEU A N 1
ATOM 1917 C CA . LEU A 1 279 ? 0.950 -6.767 6.287 1.00 59.40 279 LEU A CA 1
ATOM 1918 C C . LEU A 1 279 ? 0.004 -6.085 7.266 1.00 59.40 279 LEU A C 1
ATOM 1919 O O . LEU A 1 279 ? -0.116 -6.495 8.423 1.00 59.40 279 LEU A O 1
ATOM 1924 N N . VAL A 1 280 ? -0.667 -5.039 6.796 1.00 61.70 280 VAL A N 1
ATOM 1925 C CA . VAL A 1 280 ? -1.706 -4.372 7.597 1.00 61.70 280 VAL A CA 1
ATOM 1926 C C . VAL A 1 280 ? -3.003 -5.105 7.279 1.00 61.70 280 VAL A C 1
ATOM 1927 O O . VAL A 1 280 ? -3.812 -4.695 6.444 1.00 61.70 280 VAL A O 1
ATOM 1931 N N . ALA A 1 281 ? -3.207 -6.223 7.969 1.00 65.64 281 ALA A N 1
ATOM 1932 C CA . ALA A 1 281 ? -4.300 -7.128 7.639 1.00 65.64 281 ALA A CA 1
ATOM 1933 C C . ALA A 1 281 ? -5.651 -6.609 8.128 1.00 65.64 281 ALA A C 1
ATOM 1934 O O . ALA A 1 281 ? -6.582 -6.507 7.320 1.00 65.64 281 ALA A O 1
ATOM 1936 N N . PRO A 1 282 ? -5.825 -6.270 9.407 1.00 65.89 282 PRO A N 1
ATOM 1937 C CA . PRO A 1 282 ? -7.120 -5.751 9.848 1.00 65.89 282 PRO A CA 1
ATOM 1938 C C . PRO A 1 282 ? -7.189 -4.234 9.745 1.00 65.89 282 PRO A C 1
ATOM 1939 O O . PRO A 1 282 ? -6.180 -3.527 9.785 1.00 65.89 282 PRO A O 1
ATOM 1943 N N . TYR A 1 283 ? -8.414 -3.743 9.607 1.00 66.64 283 TYR A N 1
ATOM 1944 C CA . TYR A 1 283 ? -8.645 -2.312 9.519 1.00 66.64 283 TYR A CA 1
ATOM 1945 C C . TYR A 1 283 ? -8.915 -1.733 10.906 1.00 66.64 283 TYR A C 1
ATOM 1946 O O . TYR A 1 283 ? -8.999 -2.453 11.904 1.00 66.64 283 TYR A O 1
ATOM 1955 N N . ALA A 1 284 ? -9.041 -0.408 10.959 1.00 66.92 284 ALA A N 1
ATOM 1956 C CA . ALA A 1 284 ? -9.218 0.268 12.241 1.00 66.92 284 ALA A CA 1
ATOM 1957 C C . ALA A 1 284 ? -10.431 -0.213 13.032 1.00 66.92 284 ALA A C 1
ATOM 1958 O O . ALA A 1 284 ? -10.286 -0.429 14.248 1.00 66.92 284 ALA A O 1
ATOM 1960 N N . PRO A 1 285 ? -11.623 -0.394 12.448 1.00 69.61 285 PRO A N 1
ATOM 1961 C CA . PRO A 1 285 ? -12.757 -0.879 13.253 1.00 69.61 285 PRO A CA 1
ATOM 1962 C C . PRO A 1 285 ? -12.598 -2.306 13.751 1.00 69.61 285 PRO A C 1
ATOM 1963 O O . PRO A 1 285 ? -13.383 -2.727 14.611 1.00 69.61 285 PRO A O 1
ATOM 1967 N N . TYR A 1 286 ? -11.622 -3.062 13.251 1.00 71.75 286 TYR A N 1
ATOM 1968 C CA . TYR A 1 286 ? -11.472 -4.453 13.659 1.00 71.75 286 TYR A CA 1
ATOM 1969 C C . TYR A 1 286 ? -10.131 -4.685 14.341 1.00 71.75 286 TYR A C 1
ATOM 1970 O O . TYR A 1 286 ? -9.454 -5.684 14.080 1.00 71.75 286 TYR A O 1
ATOM 1979 N N . SER A 1 287 ? -9.741 -3.762 15.215 1.00 68.98 287 SER A N 1
ATOM 1980 C CA . SER A 1 287 ? -8.554 -3.897 16.048 1.00 68.98 287 SER A CA 1
ATOM 1981 C C . SER A 1 287 ? -8.914 -3.675 17.508 1.00 68.98 287 SER A C 1
ATOM 1982 O O . SER A 1 287 ? -8.165 -3.056 18.269 1.00 68.98 287 SER A O 1
ATOM 1985 N N . ARG A 1 288 ? -10.072 -4.181 17.917 1.00 72.39 288 ARG A N 1
ATOM 1986 C CA . ARG A 1 288 ? -10.548 -4.077 19.286 1.00 72.39 288 ARG A CA 1
ATOM 1987 C C . ARG A 1 288 ? -10.542 -5.449 19.947 1.00 72.39 288 ARG A C 1
ATOM 1988 O O . ARG A 1 288 ? -10.586 -6.485 19.279 1.00 72.39 288 ARG A O 1
ATOM 1996 N N . ALA A 1 289 ? -10.502 -5.434 21.279 1.00 75.77 289 ALA A N 1
ATOM 1997 C CA . ALA A 1 289 ? -10.310 -6.653 22.065 1.00 75.77 289 ALA A CA 1
ATOM 1998 C C . ALA A 1 289 ? -11.264 -7.790 21.712 1.00 75.77 289 ALA A C 1
ATOM 1999 O O . ALA A 1 289 ? -10.798 -8.935 21.599 1.00 75.77 289 ALA A O 1
ATOM 2001 N N . PRO A 1 290 ? -12.579 -7.573 21.524 1.00 73.77 290 PRO A N 1
ATOM 2002 C CA . PRO A 1 290 ? -13.456 -8.715 21.232 1.00 73.77 290 PRO A CA 1
ATOM 2003 C C . PRO A 1 290 ? -13.362 -9.216 19.798 1.00 73.77 290 PRO A C 1
ATOM 2004 O O . PRO A 1 290 ? -14.248 -9.947 19.344 1.00 73.77 290 PRO A O 1
ATOM 2008 N N . TYR A 1 291 ? -12.313 -8.830 19.066 1.00 72.83 291 TYR A N 1
ATOM 2009 C CA . TYR A 1 291 ? -12.152 -9.269 17.686 1.00 72.83 291 TYR A CA 1
ATOM 2010 C C . TYR A 1 291 ? -10.802 -9.902 17.377 1.00 72.83 291 TYR A C 1
ATOM 2011 O O . TYR A 1 291 ? -10.661 -10.501 16.305 1.00 72.83 291 TYR A O 1
ATOM 2020 N N . TYR A 1 292 ? -9.810 -9.787 18.263 1.00 72.19 292 TYR A N 1
ATOM 2021 C CA . TYR A 1 292 ? -8.536 -10.474 18.082 1.00 72.19 292 TYR A CA 1
ATOM 2022 C C . TYR A 1 292 ? -8.027 -11.041 19.403 1.00 72.19 292 TYR A C 1
ATOM 2023 O O . TYR A 1 292 ? -6.815 -11.154 19.608 1.00 72.19 292 TYR A O 1
ATOM 2032 N N . LEU A 1 293 ? -8.943 -11.439 20.285 1.00 75.83 293 LEU A N 1
ATOM 2033 C CA . LEU A 1 293 ? -8.612 -11.749 21.676 1.00 75.83 293 LEU A CA 1
ATOM 2034 C C . LEU A 1 293 ? -7.478 -12.754 21.864 1.00 75.83 293 LEU A C 1
ATOM 2035 O O . LEU A 1 293 ? -6.610 -12.506 22.716 1.00 75.83 293 LEU A O 1
ATOM 2040 N N . PRO A 1 294 ? -7.419 -13.888 21.150 1.00 74.59 294 PRO A N 1
ATOM 2041 C CA . PRO A 1 294 ? -6.360 -14.871 21.452 1.00 74.59 294 PRO A CA 1
ATOM 2042 C C . PRO A 1 294 ? -4.941 -14.335 21.313 1.00 74.59 294 PRO A C 1
ATOM 2043 O O . PRO A 1 294 ? -4.068 -14.738 22.091 1.00 74.59 294 PRO A O 1
ATOM 2047 N N . VAL A 1 295 ? -4.677 -13.446 20.359 1.00 73.00 295 VAL A N 1
ATOM 2048 C CA . VAL A 1 295 ? -3.359 -12.837 20.193 1.00 73.00 295 VAL A CA 1
ATOM 2049 C C . VAL A 1 295 ? -3.476 -11.365 20.560 1.00 73.00 295 VAL A C 1
ATOM 2050 O O . VAL A 1 295 ? -4.173 -10.602 19.883 1.00 73.00 295 VAL A O 1
ATOM 2054 N N . ALA A 1 296 ? -2.780 -10.962 21.626 1.00 75.06 296 ALA A N 1
ATOM 2055 C CA . ALA A 1 296 ? -2.974 -9.624 22.175 1.00 75.06 296 ALA A CA 1
ATOM 2056 C C . ALA A 1 296 ? -2.368 -8.539 21.293 1.00 75.06 296 ALA A C 1
ATOM 2057 O O . ALA A 1 296 ? -2.852 -7.402 21.297 1.00 75.06 296 ALA A O 1
ATOM 2059 N N . VAL A 1 297 ? -1.318 -8.853 20.549 1.00 70.95 297 VAL A N 1
ATOM 2060 C CA . VAL A 1 297 ? -0.598 -7.845 19.780 1.00 70.95 297 VAL A CA 1
ATOM 2061 C C . VAL A 1 297 ? -1.156 -7.779 18.366 1.00 70.95 297 VAL A C 1
ATOM 2062 O O . VAL A 1 297 ? -1.664 -8.765 17.822 1.00 70.95 297 VAL A O 1
ATOM 2066 N N . ASN A 1 298 ? -1.081 -6.590 17.774 1.00 66.52 298 ASN A N 1
ATOM 2067 C CA . ASN A 1 298 ? -1.376 -6.407 16.358 1.00 66.52 298 ASN A CA 1
ATOM 2068 C C . ASN A 1 298 ? -0.073 -6.124 15.625 1.00 66.52 298 ASN A C 1
ATOM 2069 O O . ASN A 1 298 ? 0.539 -5.067 15.849 1.00 66.52 298 ASN A O 1
ATOM 2074 N N . PRO A 1 299 ? 0.395 -7.024 14.759 1.00 64.92 299 PRO A N 1
ATOM 2075 C CA . PRO A 1 299 ? 1.708 -6.820 14.128 1.00 64.92 299 PRO A CA 1
ATOM 2076 C C . PRO A 1 299 ? 1.777 -5.595 13.241 1.00 64.92 299 PRO A C 1
ATOM 2077 O O . PRO A 1 299 ? 2.884 -5.123 12.954 1.00 64.92 299 PRO A O 1
ATOM 2081 N N . GLY A 1 300 ? 0.634 -5.062 12.804 1.00 62.04 300 GLY A N 1
ATOM 2082 C CA . GLY A 1 300 ? 0.655 -3.960 11.855 1.00 62.04 300 GLY A CA 1
ATOM 2083 C C . GLY A 1 300 ? 1.401 -2.747 12.375 1.00 62.04 300 GLY A C 1
ATOM 2084 O O . GLY A 1 300 ? 2.242 -2.175 11.678 1.00 62.04 300 GLY A O 1
ATOM 2085 N N . VAL A 1 301 ? 1.117 -2.347 13.610 1.00 61.33 301 VAL A N 1
ATOM 2086 C CA . VAL A 1 301 ? 1.761 -1.160 14.195 1.00 61.33 301 VAL A CA 1
ATOM 2087 C C . VAL A 1 301 ? 3.046 -1.654 14.851 1.00 61.33 301 VAL A C 1
ATOM 2088 O O . VAL A 1 301 ? 3.136 -1.899 16.057 1.00 61.33 301 VAL A O 1
ATOM 2092 N N . ALA A 1 302 ? 4.074 -1.817 14.021 1.00 58.69 302 ALA A N 1
ATOM 2093 C CA . ALA A 1 302 ? 5.413 -2.150 14.494 1.00 58.69 302 ALA A CA 1
ATOM 2094 C C . ALA A 1 302 ? 6.511 -1.345 13.826 1.00 58.69 302 ALA A C 1
ATOM 2095 O O . ALA A 1 302 ? 7.657 -1.409 14.284 1.00 58.69 302 ALA A O 1
ATOM 2097 N N . ALA A 1 303 ? 6.217 -0.601 12.758 1.00 58.40 303 ALA A N 1
ATOM 2098 C CA . ALA A 1 303 ? 7.251 0.160 12.069 1.00 58.40 303 ALA A CA 1
ATOM 2099 C C . ALA A 1 303 ? 7.807 1.273 12.946 1.00 58.40 303 ALA A C 1
ATOM 2100 O O . ALA A 1 303 ? 9.020 1.499 12.970 1.00 58.40 303 ALA A O 1
ATOM 2102 N N . CYS A 1 304 ? 6.945 1.960 13.698 1.00 58.93 304 CYS A N 1
ATOM 2103 C CA . CYS A 1 304 ? 7.362 3.188 14.368 1.00 58.93 304 CYS A CA 1
ATOM 2104 C C . CYS A 1 304 ? 8.428 2.976 15.434 1.00 58.93 304 CYS A C 1
ATOM 2105 O O . CYS A 1 304 ? 9.028 3.961 15.885 1.00 58.93 304 CYS A O 1
ATOM 2108 N N . PHE A 1 305 ? 8.685 1.736 15.847 1.00 60.32 305 PHE A N 1
ATOM 2109 C CA . PHE A 1 305 ? 9.812 1.498 16.737 1.00 60.32 305 PHE A CA 1
ATOM 2110 C C . PHE A 1 305 ? 11.158 1.646 16.042 1.00 60.32 305 PHE A C 1
ATOM 2111 O O . PHE A 1 305 ? 12.178 1.728 16.732 1.00 60.32 305 PHE A O 1
ATOM 2119 N N . ASN A 1 306 ? 11.195 1.689 14.710 1.00 56.72 306 ASN A N 1
ATOM 2120 C CA . ASN A 1 306 ? 12.439 1.977 14.007 1.00 56.72 306 ASN A CA 1
ATOM 2121 C C . ASN A 1 306 ? 12.660 3.470 13.805 1.00 56.72 306 ASN A C 1
ATOM 2122 O O . ASN A 1 306 ? 13.699 3.863 13.265 1.00 56.72 306 ASN A O 1
ATOM 2127 N N . CYS A 1 307 ? 11.705 4.301 14.215 1.00 55.93 307 CYS A N 1
ATOM 2128 C CA . CYS A 1 307 ? 11.811 5.751 14.136 1.00 55.93 307 CYS A CA 1
ATOM 2129 C C . CYS A 1 307 ? 11.905 6.412 15.501 1.00 55.93 307 CYS A C 1
ATOM 2130 O O . CYS A 1 307 ? 12.717 7.322 15.692 1.00 55.93 307 CYS A O 1
ATOM 2133 N N . HIS A 1 308 ? 11.096 5.977 16.466 1.00 57.74 308 HIS A N 1
ATOM 2134 C CA . HIS A 1 308 ? 10.886 6.746 17.686 1.00 57.74 308 HIS A CA 1
ATOM 2135 C C . HIS A 1 308 ? 11.758 6.343 18.867 1.00 57.74 308 HIS A C 1
ATOM 2136 O O . HIS A 1 308 ? 11.724 7.029 19.892 1.00 57.74 308 HIS A O 1
ATOM 2143 N N . PHE A 1 309 ? 12.531 5.269 18.774 1.00 58.32 309 PHE A N 1
ATOM 2144 C CA . PHE A 1 309 ? 13.373 4.864 19.895 1.00 58.32 309 PHE A CA 1
ATOM 2145 C C . PHE A 1 309 ? 14.753 4.472 19.400 1.00 58.32 309 PHE A C 1
ATOM 2146 O O . PHE A 1 309 ? 15.314 3.435 19.759 1.00 58.32 309 PHE A O 1
ATOM 2154 N N . VAL A 1 310 ? 15.312 5.324 18.556 1.00 59.22 310 VAL A N 1
ATOM 2155 C CA . VAL A 1 310 ? 16.581 5.062 17.905 1.00 59.22 310 VAL A CA 1
ATOM 2156 C C . VAL A 1 310 ? 17.726 5.602 18.751 1.00 59.22 310 VAL A C 1
ATOM 2157 O O . VAL A 1 310 ? 17.541 6.424 19.652 1.00 59.22 310 VAL A O 1
ATOM 2161 N N . TYR A 1 311 ? 18.931 5.121 18.455 1.00 62.75 311 TYR A N 1
ATOM 2162 C CA . TYR A 1 311 ? 20.160 5.649 19.030 1.00 62.75 311 TYR A CA 1
ATOM 2163 C C . TYR A 1 311 ? 21.216 5.668 17.929 1.00 62.75 311 TYR A C 1
ATOM 2164 O O . TYR A 1 311 ? 20.905 5.502 16.746 1.00 62.75 311 TYR A O 1
ATOM 2173 N N . GLN A 1 312 ? 22.476 5.878 18.317 1.00 63.02 312 GLN A N 1
ATOM 2174 C CA . GLN A 1 312 ? 23.524 6.121 17.328 1.00 63.02 312 GLN A CA 1
ATOM 2175 C C . GLN A 1 312 ? 23.733 4.920 16.411 1.00 63.02 312 GLN A C 1
ATOM 2176 O O . GLN A 1 312 ? 23.927 5.083 15.201 1.00 63.02 312 GLN A O 1
ATOM 2182 N N . GLY A 1 313 ? 23.692 3.711 16.961 1.00 62.68 313 GLY A N 1
ATOM 2183 C CA . GLY A 1 313 ? 23.952 2.526 16.167 1.00 62.68 313 GLY A CA 1
ATOM 2184 C C . GLY A 1 313 ? 22.689 1.836 15.696 1.00 62.68 313 GLY A C 1
ATOM 2185 O O . GLY A 1 313 ? 22.044 2.294 14.747 1.00 62.68 313 GLY A O 1
ATOM 2186 N N . GLN A 1 314 ? 22.341 0.727 16.344 1.00 61.96 314 GLN A N 1
ATOM 2187 C CA . GLN A 1 314 ? 21.104 -0.022 16.084 1.00 61.96 314 GLN A CA 1
ATOM 2188 C C . GLN A 1 314 ? 21.187 -0.557 14.655 1.00 61.96 314 GLN A C 1
ATOM 2189 O O . GLN A 1 314 ? 22.225 -1.128 14.285 1.00 61.96 314 GLN A O 1
ATOM 2195 N N . LEU A 1 315 ? 20.154 -0.401 13.830 1.00 60.56 315 LEU A N 1
ATOM 2196 C CA . LEU A 1 315 ? 20.157 -0.882 12.454 1.00 60.56 315 LEU A CA 1
ATOM 2197 C C . LEU A 1 315 ? 19.682 0.206 11.504 1.00 60.56 315 LEU A C 1
ATOM 2198 O O . LEU A 1 315 ? 19.150 -0.071 10.425 1.00 60.56 315 LEU A O 1
ATOM 2203 N N . GLY A 1 316 ? 19.863 1.464 11.891 1.00 56.27 316 GLY A N 1
ATOM 2204 C CA . GLY A 1 316 ? 19.478 2.578 11.048 1.00 56.27 316 GLY A CA 1
ATOM 2205 C C . GLY A 1 316 ? 20.642 3.127 10.249 1.00 56.27 316 GLY A C 1
ATOM 2206 O O . GLY A 1 316 ? 21.678 3.484 10.806 1.00 56.27 316 GLY A O 1
#